Protein AF-Q649F3-F1 (afdb_monomer)

Nearest PDB structures (foldseek):
  6x68-assembly1_C  TM=5.050E-01  e=1.950E-05  Trichoplusia ni
  2nrw-assembly1_A  TM=4.257E-01  e=1.136E-03  Thermotoga maritima
  6mdz-assembly1_A  TM=4.516E-01  e=5.878E-02  Homo sapiens
  9cmp-assembly1_A  TM=4.460E-01  e=1.724E-01  Homo sapiens
  7y51-assembly1_A-2  TM=3.211E-01  e=1.168E+00  Caldanaerobacter subterraneus subsp. tengcongensis MB4

Sequence (244 aa):
MGTREPFRELFYDLSKTSRSLGLWKGRLTGLDGSLIKSNTSSHKNKETGEYTDKDAGLYVHGNYIKGVAHLSYKRDDLEYGLTILIQRYKGSSNENPLYRLAIDEFYEVYGFYPKTISVDRGMDSAANNEYSIRKGIYAYIQARDFGNCELVKTEKGKCFRPEYISVNEPSFLERIADRRRECERSFGRDKCGYRRDEMSNRGAVDLYFTSADINSHFLKQVIVLPLSLYLFNVHVHHPLLLTF

Mean predicted aligned error: 10.88 Å

Organism: Uncultured archaeon GZfos26G2 (NCBI:txid3386331)

Radius of gyration: 21.15 Å; Cα contacts (8 Å, |Δi|>4): 391; chains: 1; bounding box: 45×69×78 Å

Structure (mmCIF, N/CA/C/O backbone):
data_AF-Q649F3-F1
#
_entry.id   AF-Q649F3-F1
#
loop_
_atom_site.group_PDB
_atom_site.id
_atom_site.type_symbol
_atom_site.label_atom_id
_atom_site.label_alt_id
_atom_site.label_comp_id
_atom_site.label_asym_id
_atom_site.label_entity_id
_atom_site.label_seq_id
_atom_site.pdbx_PDB_ins_code
_atom_site.Cartn_x
_atom_site.Cartn_y
_atom_site.Cartn_z
_atom_site.occupancy
_atom_site.B_iso_or_equiv
_atom_site.auth_seq_id
_atom_site.auth_comp_id
_atom_site.auth_asym_id
_atom_site.auth_atom_id
_atom_site.pdbx_PDB_model_num
ATOM 1 N N . MET A 1 1 ? 1.709 -12.785 -22.919 1.00 26.97 1 MET A N 1
ATOM 2 C CA . MET A 1 1 ? 1.583 -13.429 -21.594 1.00 26.97 1 MET A CA 1
ATOM 3 C C . MET A 1 1 ? 2.990 -13.600 -21.047 1.00 26.97 1 MET A C 1
ATOM 5 O O . MET A 1 1 ? 3.722 -14.434 -21.557 1.00 26.97 1 MET A O 1
ATOM 9 N N . GLY A 1 2 ? 3.418 -12.700 -20.158 1.00 38.84 2 GLY A N 1
ATOM 10 C CA . GLY A 1 2 ? 4.800 -12.645 -19.670 1.00 38.84 2 GLY A CA 1
ATOM 11 C C . GLY A 1 2 ? 5.086 -13.761 -18.670 1.00 38.84 2 GLY A C 1
ATOM 12 O O . GLY A 1 2 ? 4.229 -14.088 -17.852 1.00 38.84 2 GLY A O 1
ATOM 13 N N . THR A 1 3 ? 6.276 -14.345 -18.770 1.00 39.41 3 THR A N 1
ATOM 14 C CA . THR A 1 3 ? 6.864 -15.305 -17.827 1.00 39.41 3 THR A CA 1
ATOM 15 C C . THR A 1 3 ? 6.569 -14.912 -16.381 1.00 39.41 3 THR A C 1
ATOM 17 O O . THR A 1 3 ? 6.962 -13.833 -15.938 1.00 39.41 3 THR A O 1
ATOM 20 N N . ARG A 1 4 ? 5.850 -15.775 -15.657 1.00 47.50 4 ARG A N 1
ATOM 21 C CA . ARG A 1 4 ? 5.603 -15.607 -14.224 1.00 47.50 4 ARG A CA 1
ATOM 22 C C . ARG A 1 4 ? 6.943 -15.646 -13.482 1.00 47.50 4 ARG A C 1
ATOM 24 O O . ARG A 1 4 ? 7.800 -16.463 -13.801 1.00 47.50 4 ARG A O 1
ATOM 31 N N . GLU A 1 5 ? 7.136 -14.716 -12.553 1.00 67.31 5 GLU A N 1
ATOM 32 C CA . GLU A 1 5 ? 8.376 -14.535 -11.790 1.00 67.31 5 GLU A CA 1
ATOM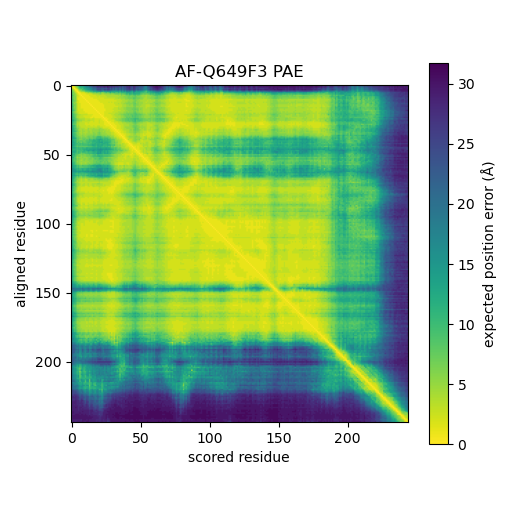 33 C C . GLU A 1 5 ? 8.442 -15.611 -10.679 1.00 67.31 5 GLU A C 1
ATOM 35 O O . GLU A 1 5 ? 7.720 -15.479 -9.689 1.00 67.31 5 GLU A O 1
ATOM 40 N N . PRO A 1 6 ? 9.273 -16.670 -10.788 1.00 65.56 6 PRO A N 1
ATOM 41 C CA . PRO A 1 6 ? 9.183 -17.858 -9.922 1.00 65.56 6 PRO A CA 1
ATOM 42 C C . PRO A 1 6 ? 9.379 -17.557 -8.427 1.00 65.56 6 PRO A C 1
ATOM 44 O O . PRO A 1 6 ? 8.779 -18.197 -7.568 1.00 65.56 6 PRO A O 1
ATOM 47 N N . PHE A 1 7 ? 10.163 -16.531 -8.091 1.00 68.44 7 PHE A N 1
ATOM 48 C CA . PHE A 1 7 ? 10.342 -16.091 -6.704 1.00 68.44 7 PHE A CA 1
ATOM 49 C C . PHE A 1 7 ? 9.097 -15.433 -6.108 1.00 68.44 7 PHE A C 1
ATOM 51 O O . PHE A 1 7 ? 8.858 -15.550 -4.906 1.00 68.44 7 PHE A O 1
ATOM 58 N N . ARG A 1 8 ? 8.293 -14.755 -6.934 1.00 73.81 8 ARG A N 1
ATOM 59 C CA . ARG A 1 8 ? 7.044 -14.130 -6.494 1.00 73.81 8 ARG A CA 1
ATOM 60 C C . ARG A 1 8 ? 5.994 -15.189 -6.177 1.00 73.81 8 ARG A C 1
ATOM 62 O O . ARG A 1 8 ? 5.301 -15.069 -5.173 1.00 73.81 8 ARG A O 1
ATOM 69 N N . GLU A 1 9 ? 5.921 -16.238 -6.996 1.00 79.06 9 GLU A N 1
ATOM 70 C CA . GLU A 1 9 ? 5.058 -17.394 -6.727 1.00 79.06 9 GLU A CA 1
ATOM 71 C C . GLU A 1 9 ? 5.472 -18.090 -5.427 1.00 79.06 9 GLU A C 1
ATOM 73 O O . GLU A 1 9 ? 4.645 -18.232 -4.529 1.00 79.06 9 GLU A O 1
ATOM 78 N N . LEU A 1 10 ? 6.768 -18.384 -5.264 1.00 80.19 10 LEU A N 1
ATOM 79 C CA . LEU A 1 10 ? 7.299 -18.964 -4.028 1.00 80.19 10 LEU A CA 1
ATOM 80 C C . LEU A 1 10 ? 6.983 -18.103 -2.793 1.00 80.19 10 LEU A C 1
ATOM 82 O O . LEU A 1 10 ? 6.586 -18.628 -1.754 1.00 80.19 10 LEU A O 1
ATOM 86 N N . PHE A 1 11 ? 7.147 -16.782 -2.895 1.00 83.25 11 PHE A N 1
ATOM 87 C CA . PHE A 1 11 ? 6.810 -15.855 -1.815 1.00 83.25 11 PHE A CA 1
ATOM 88 C C . PHE A 1 11 ? 5.318 -15.921 -1.453 1.00 83.25 11 PHE A C 1
ATOM 90 O O . PHE A 1 11 ? 4.973 -16.005 -0.272 1.00 83.25 11 PHE A O 1
ATOM 97 N N . TYR A 1 12 ? 4.416 -15.923 -2.440 1.00 85.56 12 TYR A N 1
ATOM 98 C CA . TYR A 1 12 ? 2.982 -16.029 -2.166 1.00 85.56 12 TYR A CA 1
ATOM 99 C C . TYR A 1 12 ? 2.596 -17.387 -1.582 1.00 85.56 12 TYR A C 1
ATOM 101 O O . TYR A 1 12 ? 1.759 -17.425 -0.679 1.00 85.56 12 TYR A O 1
ATOM 109 N N . ASP A 1 13 ? 3.223 -18.478 -2.014 1.00 86.94 13 ASP A N 1
ATOM 110 C CA . ASP A 1 13 ? 2.988 -19.807 -1.444 1.00 86.94 13 ASP A CA 1
ATOM 111 C C . ASP A 1 13 ? 3.444 -19.884 0.019 1.00 86.94 13 ASP A C 1
ATOM 113 O O . ASP A 1 13 ? 2.703 -20.373 0.881 1.00 86.94 13 ASP A O 1
ATOM 117 N N . LEU A 1 14 ? 4.607 -19.312 0.344 1.00 85.50 14 LEU A N 1
ATOM 118 C CA . LEU A 1 14 ? 5.083 -19.183 1.726 1.00 85.50 14 LEU A CA 1
ATOM 119 C C . LEU A 1 14 ? 4.152 -18.303 2.565 1.00 85.50 14 LEU A C 1
ATOM 121 O O . LEU A 1 14 ? 3.772 -18.676 3.679 1.00 85.50 14 LEU A O 1
ATOM 125 N N . SER A 1 15 ? 3.727 -17.161 2.030 1.00 87.81 15 SER A N 1
ATOM 126 C CA . SER A 1 15 ? 2.819 -16.241 2.715 1.00 87.81 15 SER A CA 1
ATOM 127 C C . SER A 1 15 ? 1.454 -16.889 2.996 1.00 87.81 15 SER A C 1
ATOM 129 O O . SER A 1 15 ? 0.942 -16.799 4.118 1.00 87.81 15 SER A O 1
ATOM 131 N N . LYS A 1 16 ? 0.891 -17.630 2.029 1.00 90.56 16 LYS A N 1
ATOM 132 C CA . LYS A 1 16 ? -0.343 -18.423 2.191 1.00 90.56 16 LYS A CA 1
ATOM 133 C C . LYS A 1 16 ? -0.186 -19.531 3.226 1.00 90.56 16 LYS A C 1
ATOM 135 O O . LYS A 1 16 ? -1.033 -19.657 4.111 1.00 90.56 16 LYS A O 1
ATOM 140 N N . THR A 1 17 ? 0.905 -20.292 3.158 1.00 89.44 17 THR A N 1
ATOM 141 C CA . THR A 1 17 ? 1.216 -21.342 4.143 1.00 89.44 17 THR A CA 1
ATOM 142 C C . THR A 1 17 ? 1.239 -20.749 5.547 1.00 89.44 17 THR A C 1
ATOM 144 O O . THR A 1 17 ? 0.591 -21.236 6.469 1.00 89.44 17 THR A O 1
ATOM 147 N N . SER A 1 18 ? 1.880 -19.603 5.697 1.00 87.38 18 SER A N 1
ATOM 148 C CA . SER A 1 18 ? 2.016 -18.932 6.984 1.00 87.38 18 SER A CA 1
ATOM 149 C C . SER A 1 18 ? 0.718 -18.376 7.531 1.00 87.38 18 SER A C 1
ATOM 151 O O . SER A 1 18 ? 0.487 -18.400 8.741 1.00 87.38 18 SER A O 1
ATOM 153 N N . ARG A 1 19 ? -0.168 -17.929 6.640 1.00 89.69 19 ARG A N 1
ATOM 154 C CA . ARG A 1 19 ? -1.536 -17.578 7.005 1.00 89.69 19 ARG A CA 1
ATOM 155 C C . ARG A 1 19 ? -2.278 -18.785 7.567 1.00 89.69 19 ARG A C 1
ATOM 157 O O . ARG A 1 19 ? -2.944 -18.652 8.591 1.00 89.69 19 ARG A O 1
ATOM 164 N N . SER A 1 20 ? -2.158 -19.946 6.917 1.00 91.31 20 SER A N 1
ATOM 165 C CA . SER A 1 20 ? -2.813 -21.184 7.367 1.00 91.31 20 SER A CA 1
ATOM 166 C C . SER A 1 20 ? -2.310 -21.642 8.740 1.00 91.31 20 SER A C 1
ATOM 168 O O . SER A 1 20 ? -3.095 -22.117 9.552 1.00 91.31 20 SER A O 1
ATOM 170 N N . LEU A 1 21 ? -1.035 -21.376 9.041 1.00 89.38 21 LEU A N 1
ATOM 171 C CA . LEU A 1 21 ? -0.421 -21.589 10.354 1.00 89.38 21 LEU A CA 1
ATOM 172 C C . LEU A 1 21 ? -0.767 -20.495 11.383 1.00 89.38 21 LEU A C 1
ATOM 174 O O . LEU A 1 21 ? -0.367 -20.580 12.539 1.00 89.38 21 LEU A O 1
ATOM 178 N N . GLY A 1 22 ? -1.509 -19.457 10.987 1.00 87.06 22 GLY A N 1
ATOM 179 C CA . GLY A 1 22 ? -1.951 -18.385 11.876 1.00 87.06 22 GLY A CA 1
ATOM 180 C C . GLY A 1 22 ? -0.890 -17.337 12.216 1.00 87.06 22 GLY A C 1
ATOM 181 O O . GLY A 1 22 ? -1.118 -16.559 13.140 1.00 87.06 22 GLY A O 1
ATOM 182 N N . LEU A 1 23 ? 0.217 -17.288 11.470 1.00 84.69 23 LEU A N 1
ATOM 183 C CA . LEU A 1 23 ? 1.361 -16.396 11.715 1.00 84.69 23 LEU A CA 1
ATOM 184 C C . LEU A 1 23 ? 1.097 -14.939 11.313 1.00 84.69 23 LEU A C 1
ATOM 186 O O . LEU A 1 23 ? 1.822 -14.043 11.725 1.00 84.69 23 LEU A O 1
ATOM 190 N N . TRP A 1 24 ? 0.047 -14.702 10.528 1.00 90.56 24 TRP A N 1
ATOM 191 C CA . TRP A 1 24 ? -0.518 -13.380 10.276 1.00 90.56 24 TRP A CA 1
ATOM 192 C C . TRP A 1 24 ? -2.017 -13.495 9.981 1.00 90.56 24 TRP A C 1
ATOM 194 O O . TRP A 1 24 ? -2.522 -14.576 9.652 1.00 90.56 24 TRP A O 1
ATOM 204 N N . LYS A 1 25 ? -2.758 -12.389 10.124 1.00 88.69 25 LYS A N 1
ATOM 205 C CA . LYS A 1 25 ? -4.230 -12.379 9.991 1.00 88.69 25 LYS A CA 1
ATOM 206 C C . LYS A 1 25 ? -4.729 -11.459 8.885 1.00 88.69 25 LYS A C 1
ATOM 208 O O . LYS A 1 25 ? -5.819 -11.696 8.361 1.00 88.69 25 LYS A O 1
ATOM 213 N N . GLY A 1 26 ? -3.949 -10.465 8.477 1.00 88.88 26 GLY A N 1
ATOM 214 C CA . GLY A 1 26 ? -4.258 -9.569 7.366 1.00 88.88 26 GLY A CA 1
ATOM 215 C C . GLY A 1 26 ? -5.397 -8.618 7.684 1.00 88.88 26 GLY A C 1
ATOM 216 O O . GLY A 1 26 ? -6.075 -8.161 6.769 1.00 88.88 26 GLY A O 1
ATOM 217 N N . ARG A 1 27 ? -5.677 -8.377 8.972 1.00 92.94 27 ARG A N 1
ATOM 218 C CA . ARG A 1 27 ? -6.799 -7.527 9.383 1.00 92.94 27 ARG A CA 1
ATOM 219 C C . ARG A 1 27 ? -6.409 -6.065 9.332 1.00 92.94 27 ARG A C 1
ATOM 221 O O . ARG A 1 27 ? -7.183 -5.281 8.803 1.00 92.94 27 ARG A O 1
ATOM 228 N N . LEU A 1 28 ? -5.233 -5.723 9.855 1.00 94.44 28 LEU A N 1
ATOM 229 C CA . LEU A 1 28 ? -4.643 -4.395 9.750 1.00 94.44 28 LEU A CA 1
ATOM 230 C C . LEU A 1 28 ? -3.425 -4.477 8.837 1.00 94.44 28 LEU A C 1
ATOM 232 O O . LEU A 1 28 ? -2.438 -5.133 9.166 1.00 94.44 28 LEU A O 1
ATOM 236 N N . THR A 1 29 ? -3.502 -3.804 7.696 1.00 95.19 29 THR A N 1
ATOM 237 C CA . THR A 1 29 ? -2.424 -3.808 6.703 1.00 95.19 29 THR A CA 1
ATOM 238 C C . THR A 1 29 ? -1.895 -2.407 6.441 1.00 95.19 29 THR A C 1
ATOM 240 O O . THR A 1 29 ? -2.590 -1.411 6.651 1.00 95.19 29 THR A O 1
ATOM 243 N N . GLY A 1 30 ? -0.647 -2.332 6.002 1.00 93.50 30 GLY A N 1
ATOM 244 C CA . GLY A 1 30 ? -0.006 -1.111 5.539 1.00 93.50 30 GLY A CA 1
ATOM 245 C C . GLY A 1 30 ? 0.518 -1.309 4.132 1.00 93.50 30 GLY A C 1
ATOM 246 O O . GLY A 1 30 ? 0.767 -2.438 3.717 1.00 93.50 30 GLY A O 1
ATOM 247 N N . LEU A 1 31 ? 0.637 -0.221 3.388 1.00 91.44 31 LEU A N 1
ATOM 248 C CA . LEU A 1 31 ? 1.096 -0.229 2.006 1.00 91.44 31 LEU A CA 1
ATOM 249 C C . LEU A 1 31 ? 2.112 0.887 1.842 1.00 91.44 31 LEU A C 1
ATOM 251 O O . LEU A 1 31 ? 1.847 2.022 2.243 1.00 91.44 31 LEU A O 1
ATOM 255 N N . ASP A 1 32 ? 3.261 0.551 1.275 1.00 87.44 32 ASP A N 1
ATOM 256 C CA . ASP A 1 32 ? 4.335 1.510 1.067 1.00 87.44 32 ASP A CA 1
ATOM 257 C C . ASP A 1 32 ? 5.169 1.138 -0.168 1.00 87.44 32 ASP A C 1
ATOM 259 O O . ASP A 1 32 ? 5.184 -0.014 -0.626 1.00 87.44 32 ASP A O 1
ATOM 263 N N . GLY A 1 33 ? 5.805 2.147 -0.750 1.00 83.06 33 GLY A N 1
ATOM 264 C CA . GLY A 1 33 ? 6.544 2.070 -1.998 1.00 83.06 33 GLY A CA 1
ATOM 265 C C . GLY A 1 33 ? 7.978 2.548 -1.828 1.00 83.06 33 GLY A C 1
ATOM 266 O O . GLY A 1 33 ? 8.251 3.570 -1.208 1.00 83.06 33 GLY A O 1
ATOM 267 N N . SER A 1 34 ? 8.923 1.836 -2.432 1.00 81.50 34 SER A N 1
ATOM 268 C CA . SER A 1 34 ? 10.318 2.259 -2.484 1.00 81.50 34 SER A CA 1
ATOM 269 C C . SER A 1 34 ? 10.879 2.111 -3.885 1.00 81.50 34 SER A C 1
ATOM 271 O O . SER A 1 34 ? 10.654 1.116 -4.577 1.00 81.50 34 SER A O 1
ATOM 273 N N . LEU A 1 35 ? 11.634 3.117 -4.308 1.00 81.94 35 LEU A N 1
ATOM 274 C CA . LEU A 1 35 ? 12.248 3.138 -5.623 1.00 81.94 35 LEU A CA 1
ATOM 275 C C . LEU A 1 35 ? 13.582 2.401 -5.609 1.00 81.94 35 LEU A C 1
ATOM 277 O O . LEU A 1 35 ? 14.464 2.670 -4.793 1.00 81.94 35 LEU A O 1
ATOM 281 N N . ILE A 1 36 ? 13.741 1.506 -6.574 1.00 78.88 36 ILE A N 1
ATOM 282 C CA . ILE A 1 36 ? 14.968 0.765 -6.839 1.00 78.88 36 ILE A CA 1
ATOM 283 C C . ILE A 1 36 ? 15.511 1.255 -8.175 1.00 78.88 36 ILE A C 1
ATOM 285 O O . ILE A 1 36 ? 14.911 1.029 -9.227 1.00 78.88 36 ILE A O 1
ATOM 289 N N . LYS A 1 37 ? 16.630 1.982 -8.136 1.00 79.75 37 LYS A N 1
ATOM 290 C CA . LYS A 1 37 ? 17.230 2.568 -9.335 1.00 79.75 37 LYS A CA 1
ATOM 291 C C . LYS A 1 37 ? 17.677 1.458 -10.289 1.00 79.75 37 LYS A C 1
ATOM 293 O O . LYS A 1 37 ? 18.355 0.520 -9.889 1.00 79.75 37 LYS A O 1
ATOM 298 N N . SER A 1 38 ? 17.308 1.591 -11.554 1.00 77.12 38 SER A N 1
ATOM 299 C CA . SER A 1 38 ? 17.824 0.760 -12.633 1.00 77.12 38 SER A CA 1
ATOM 300 C C . SER A 1 38 ? 19.139 1.355 -13.137 1.00 77.12 38 SER A C 1
ATOM 302 O O . SER A 1 38 ? 19.273 2.577 -13.252 1.00 77.12 38 SER A O 1
ATOM 304 N N . ASN A 1 39 ? 20.116 0.506 -13.458 1.00 78.06 39 ASN A N 1
ATOM 305 C CA . ASN A 1 39 ? 21.393 0.919 -14.046 1.00 78.06 39 ASN A CA 1
ATOM 306 C C . ASN A 1 39 ? 21.268 1.194 -15.557 1.00 78.06 39 ASN A C 1
ATOM 308 O O . ASN A 1 39 ? 22.064 0.720 -16.364 1.00 78.06 39 ASN A O 1
ATOM 312 N N . THR A 1 40 ? 20.225 1.924 -15.948 1.00 78.56 40 THR A N 1
ATOM 313 C CA . THR A 1 40 ? 19.991 2.360 -17.326 1.00 78.56 40 THR A CA 1
ATOM 314 C C . THR A 1 40 ? 20.125 3.873 -17.427 1.00 78.56 40 THR A C 1
ATOM 316 O O . THR A 1 40 ? 19.899 4.609 -16.463 1.00 78.56 40 THR A O 1
ATOM 319 N N . SER A 1 41 ? 20.472 4.345 -18.624 1.00 81.50 41 SER A N 1
ATOM 320 C CA . SER A 1 41 ? 20.455 5.769 -18.944 1.00 81.50 41 SER A CA 1
ATOM 321 C C . SER A 1 41 ? 19.068 6.366 -18.696 1.00 81.50 41 SER A C 1
ATOM 323 O O . SER A 1 41 ? 18.048 5.750 -19.014 1.00 81.50 41 SER A O 1
ATOM 325 N N . SER A 1 42 ? 19.041 7.600 -18.185 1.00 82.81 42 SER A N 1
ATOM 326 C CA . SER A 1 42 ? 17.822 8.413 -18.085 1.00 82.81 42 SER A CA 1
ATOM 327 C C . SER A 1 42 ? 17.274 8.833 -19.450 1.00 82.81 42 SER A C 1
ATOM 329 O O . SER A 1 42 ? 16.131 9.283 -19.546 1.00 82.81 42 SER A O 1
ATOM 331 N N . HIS A 1 43 ? 18.074 8.681 -20.507 1.00 83.88 43 HIS A N 1
ATOM 332 C CA . HIS A 1 43 ? 17.668 8.914 -21.882 1.00 83.88 43 HIS A CA 1
ATOM 333 C C . HIS A 1 43 ? 17.240 7.601 -22.523 1.00 83.88 43 HIS A C 1
ATOM 335 O O . HIS A 1 43 ? 17.953 6.598 -22.471 1.00 83.88 43 HIS A O 1
ATOM 341 N N . LYS A 1 44 ? 16.067 7.632 -23.150 1.0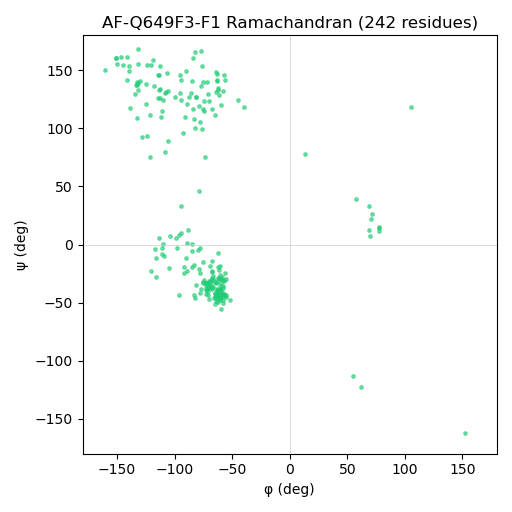0 8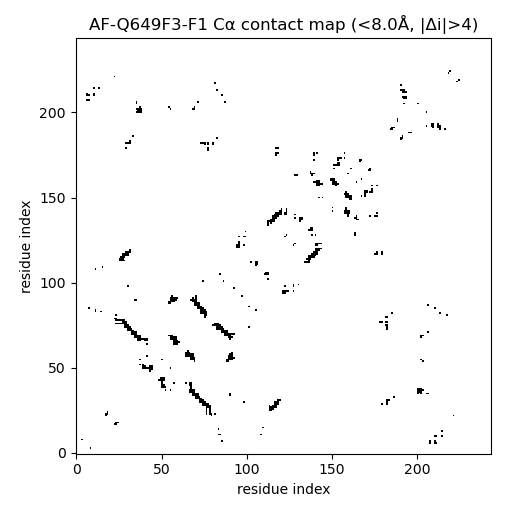4.44 44 LYS A N 1
ATOM 342 C CA . LYS A 1 44 ? 15.587 6.534 -23.982 1.00 84.44 44 LYS A CA 1
ATOM 343 C C . LYS A 1 44 ? 16.508 6.365 -25.187 1.00 84.44 44 LYS A C 1
ATOM 345 O O . LYS A 1 44 ? 17.071 7.343 -25.686 1.00 84.44 44 LYS A O 1
ATOM 350 N N . ASN A 1 45 ? 16.637 5.133 -25.662 1.00 85.25 45 ASN A N 1
ATOM 351 C CA . ASN A 1 45 ? 17.262 4.870 -26.948 1.00 85.25 45 ASN A CA 1
ATOM 352 C C . ASN A 1 45 ? 16.484 5.637 -28.038 1.00 85.25 45 ASN A C 1
ATOM 354 O O . ASN A 1 45 ? 15.252 5.616 -28.058 1.00 85.25 45 ASN A O 1
ATOM 358 N N . LYS A 1 46 ? 17.206 6.359 -28.906 1.00 85.50 46 LYS A N 1
ATOM 359 C CA . LYS A 1 46 ? 16.608 7.241 -29.921 1.00 85.50 46 LYS A CA 1
ATOM 360 C C . LYS A 1 46 ? 15.854 6.477 -31.012 1.00 85.50 46 LYS A C 1
ATOM 362 O O . LYS A 1 46 ? 14.909 7.023 -31.564 1.00 85.50 46 LYS A O 1
ATOM 367 N N . GLU A 1 47 ? 16.267 5.249 -31.309 1.00 85.25 47 GLU A N 1
ATOM 368 C CA . GLU A 1 47 ? 15.679 4.405 -32.351 1.00 85.25 47 GLU A CA 1
ATOM 369 C C . GLU A 1 47 ? 14.441 3.668 -31.838 1.00 85.25 47 GLU A C 1
ATOM 371 O O . GLU A 1 47 ? 13.421 3.624 -32.517 1.00 85.25 47 GLU A O 1
ATOM 376 N N . THR A 1 48 ? 14.505 3.118 -30.621 1.00 84.25 48 THR A N 1
ATOM 377 C CA . THR A 1 48 ? 13.399 2.317 -30.067 1.00 84.25 48 THR A CA 1
ATOM 378 C C . THR A 1 48 ? 12.404 3.130 -29.242 1.00 84.25 48 THR A C 1
ATOM 380 O O . THR A 1 48 ? 11.293 2.670 -29.001 1.00 84.25 48 THR A O 1
ATOM 383 N N . GLY A 1 49 ? 12.778 4.321 -28.762 1.00 83.88 49 GLY A N 1
ATOM 384 C CA . GLY A 1 49 ? 11.945 5.124 -27.857 1.00 83.88 49 GLY A CA 1
ATOM 385 C C . GLY A 1 49 ? 11.774 4.518 -26.453 1.00 83.88 49 GLY A C 1
ATOM 386 O O . GLY A 1 49 ? 10.937 4.984 -25.665 1.00 83.88 49 GLY A O 1
ATOM 387 N N . GLU A 1 50 ? 12.572 3.503 -26.115 1.00 83.25 50 GLU A N 1
ATOM 388 C CA . GLU A 1 50 ? 12.494 2.731 -24.872 1.00 83.25 50 GLU A CA 1
ATOM 389 C C . GLU A 1 50 ? 13.779 2.851 -24.037 1.00 83.25 50 GLU A C 1
ATOM 391 O O . GLU A 1 50 ? 14.851 3.194 -24.539 1.00 83.25 50 GLU A O 1
ATOM 396 N N . TYR A 1 51 ? 13.672 2.573 -22.736 1.00 83.25 51 TYR A N 1
ATOM 397 C CA . TYR A 1 51 ? 14.844 2.337 -21.893 1.00 83.25 51 TYR A CA 1
ATOM 398 C C . TYR A 1 51 ? 15.402 0.938 -22.157 1.00 83.25 51 TYR A C 1
ATOM 400 O O . TYR A 1 51 ? 14.653 0.031 -22.517 1.00 83.25 51 TYR A O 1
ATOM 408 N N . THR A 1 52 ? 16.703 0.747 -21.921 1.00 81.75 52 THR A N 1
ATOM 409 C CA . THR A 1 52 ? 17.326 -0.585 -21.977 1.00 81.75 52 THR A CA 1
ATOM 410 C C . THR A 1 52 ? 16.642 -1.548 -21.002 1.00 81.75 52 THR A C 1
ATOM 412 O O . THR A 1 52 ? 16.407 -2.706 -21.331 1.00 81.75 52 THR A O 1
ATOM 415 N N . ASP A 1 53 ? 16.250 -1.044 -19.830 1.00 80.19 53 ASP A N 1
ATOM 416 C CA . ASP A 1 53 ? 15.349 -1.726 -18.903 1.00 80.19 53 ASP A CA 1
ATOM 417 C C . ASP A 1 53 ? 13.894 -1.303 -19.173 1.00 80.19 53 ASP A C 1
ATOM 419 O O . ASP A 1 53 ? 13.438 -0.254 -18.710 1.00 80.19 53 ASP A O 1
ATOM 423 N N . LYS A 1 54 ? 13.169 -2.107 -19.958 1.00 80.75 54 LYS A N 1
ATOM 424 C CA . LYS A 1 54 ? 11.813 -1.787 -20.453 1.00 80.75 54 LYS A CA 1
ATOM 425 C C . LYS A 1 54 ? 10.736 -1.744 -19.364 1.00 80.75 54 LYS A C 1
ATOM 427 O O . LYS A 1 54 ? 9.689 -1.105 -19.539 1.00 80.75 54 LYS A O 1
ATOM 432 N N . ASP A 1 55 ? 10.996 -2.422 -18.253 1.00 79.81 55 ASP A N 1
ATOM 433 C CA . ASP A 1 55 ? 10.086 -2.519 -17.115 1.00 79.81 55 ASP A CA 1
ATOM 434 C C . ASP A 1 55 ? 10.320 -1.403 -16.090 1.00 79.81 55 ASP A C 1
ATOM 436 O O . ASP A 1 55 ? 9.498 -1.206 -15.196 1.00 79.81 55 ASP A O 1
ATOM 440 N N . ALA A 1 56 ? 11.417 -0.654 -16.219 1.00 82.94 56 ALA A N 1
ATOM 441 C CA . ALA A 1 56 ? 11.680 0.517 -15.404 1.00 82.94 56 ALA A CA 1
ATOM 442 C C . ALA A 1 56 ? 10.984 1.768 -15.972 1.00 82.94 56 ALA A C 1
ATOM 444 O O . ALA A 1 56 ? 10.592 1.847 -17.140 1.00 82.94 56 ALA A O 1
ATOM 445 N N . GLY A 1 57 ? 10.810 2.775 -15.122 1.00 86.56 57 GLY A N 1
ATOM 446 C CA . GLY A 1 57 ? 10.195 4.051 -15.479 1.00 86.56 57 GLY A CA 1
ATOM 447 C C . GLY A 1 57 ? 11.017 5.231 -14.993 1.00 86.56 57 GLY A C 1
ATOM 448 O O . GLY A 1 57 ? 11.771 5.118 -14.028 1.00 86.56 57 GLY A O 1
ATOM 449 N N . LEU A 1 58 ? 10.861 6.371 -15.663 1.00 89.06 58 LEU A N 1
ATOM 450 C CA . LEU A 1 58 ? 11.495 7.618 -15.254 1.00 89.06 58 LEU A CA 1
ATOM 451 C C . LEU A 1 58 ? 11.008 8.015 -13.857 1.00 89.06 58 LEU A C 1
ATOM 453 O O . LEU A 1 58 ? 9.806 8.110 -13.626 1.00 89.06 58 LEU A O 1
ATOM 457 N N . TYR A 1 59 ? 11.936 8.291 -12.951 1.00 84.94 59 TYR A N 1
ATOM 458 C CA . TYR A 1 59 ? 11.630 8.852 -11.646 1.00 84.94 59 TYR A CA 1
ATOM 459 C C . TYR A 1 59 ? 12.127 10.295 -11.561 1.00 84.94 59 TYR A C 1
ATOM 461 O O . TYR A 1 59 ? 13.309 10.600 -11.776 1.00 84.94 59 TYR A O 1
ATOM 469 N N . VAL A 1 60 ? 11.191 11.182 -11.236 1.00 81.56 60 VAL A N 1
ATOM 470 C CA . VAL A 1 60 ? 11.382 12.626 -11.134 1.00 81.56 60 VAL A CA 1
ATOM 471 C C . VAL A 1 60 ? 11.097 13.047 -9.696 1.00 81.56 60 VAL A C 1
ATOM 473 O O . VAL A 1 60 ? 10.119 12.606 -9.098 1.00 81.56 60 VAL A O 1
ATOM 476 N N . HIS A 1 61 ? 11.947 13.910 -9.143 1.00 76.00 61 HIS A N 1
ATOM 477 C CA . HIS A 1 61 ? 11.734 14.522 -7.835 1.00 76.00 61 HIS A CA 1
ATOM 478 C C . HIS A 1 61 ? 11.706 16.044 -7.989 1.00 76.00 61 HIS A C 1
ATOM 480 O O . HIS A 1 61 ? 12.725 16.660 -8.318 1.00 76.00 61 HIS A O 1
ATOM 486 N N . GLY A 1 62 ? 10.531 16.646 -7.788 1.00 76.94 62 GLY A N 1
ATOM 487 C CA . GLY A 1 62 ? 10.292 18.046 -8.141 1.00 76.94 62 GLY A CA 1
ATOM 488 C C . GLY A 1 62 ? 10.467 18.255 -9.646 1.00 76.94 62 GLY A C 1
ATOM 489 O O . GLY A 1 62 ? 9.838 17.565 -10.440 1.00 76.94 62 GLY A O 1
ATOM 490 N N . ASN A 1 63 ? 11.374 19.154 -10.031 1.00 79.06 63 ASN A N 1
ATOM 491 C CA . ASN A 1 63 ? 11.687 19.445 -11.435 1.00 79.06 63 ASN A CA 1
ATOM 492 C C . ASN A 1 63 ? 12.913 18.673 -11.963 1.00 79.06 63 ASN A C 1
ATOM 494 O O . ASN A 1 63 ? 13.383 18.943 -13.066 1.00 79.06 63 ASN A O 1
ATOM 498 N N . TYR A 1 64 ? 13.459 17.728 -11.188 1.00 79.50 64 TYR A N 1
ATOM 499 C CA . TYR A 1 64 ? 14.718 17.056 -11.513 1.00 79.50 64 TYR A CA 1
ATOM 500 C C . TYR A 1 64 ? 14.517 15.578 -11.833 1.00 79.50 64 TYR A C 1
ATOM 502 O O . TYR A 1 64 ? 14.006 14.810 -11.013 1.00 79.50 64 TYR A O 1
ATOM 510 N N . ILE A 1 65 ? 15.011 15.157 -12.997 1.00 83.00 65 ILE A N 1
ATOM 511 C CA . ILE A 1 65 ? 15.140 13.740 -13.342 1.00 83.00 65 ILE A CA 1
ATOM 512 C C . ILE A 1 65 ? 16.203 13.117 -12.432 1.00 83.00 65 ILE A C 1
ATOM 514 O O . ILE A 1 65 ? 17.377 13.483 -12.492 1.00 83.00 65 ILE A O 1
ATOM 518 N N . LYS A 1 66 ? 15.802 12.162 -11.588 1.00 80.94 66 LYS A N 1
ATOM 519 C CA . LYS A 1 66 ? 16.715 11.443 -10.682 1.00 80.94 66 LYS A CA 1
ATOM 520 C C . LYS A 1 66 ? 17.267 10.161 -11.304 1.00 80.94 66 LYS A C 1
ATOM 522 O O . LYS A 1 66 ? 18.340 9.696 -10.911 1.00 80.94 66 LYS A O 1
ATOM 527 N N . GLY A 1 67 ? 16.552 9.596 -12.272 1.00 85.69 67 GLY A N 1
ATOM 528 C CA . GLY A 1 67 ? 16.979 8.413 -13.006 1.00 85.69 67 GLY A CA 1
ATOM 529 C C . GLY A 1 67 ? 15.807 7.598 -13.520 1.00 85.69 67 GLY A C 1
ATOM 530 O O . GLY A 1 67 ? 14.676 8.072 -13.572 1.00 85.69 67 GLY A O 1
ATOM 531 N N . VAL A 1 68 ? 16.090 6.349 -13.861 1.00 86.69 68 VAL A N 1
ATOM 532 C CA . VAL A 1 68 ? 15.097 5.343 -14.235 1.00 86.69 68 VAL A CA 1
ATOM 533 C C . VAL A 1 68 ? 15.099 4.275 -13.150 1.00 86.69 68 VAL A C 1
ATOM 535 O O . VAL A 1 68 ? 16.161 3.885 -12.668 1.00 86.69 68 VAL A O 1
ATOM 538 N N . ALA A 1 69 ? 13.924 3.861 -12.695 1.00 85.19 69 ALA A N 1
ATOM 539 C CA . ALA A 1 69 ? 13.766 3.015 -11.521 1.00 85.19 69 ALA A CA 1
ATOM 540 C C . ALA A 1 69 ? 12.575 2.063 -11.654 1.00 85.19 69 ALA A C 1
ATOM 542 O O . ALA A 1 69 ? 11.654 2.288 -12.443 1.00 85.19 69 ALA A O 1
ATOM 543 N N . HIS A 1 70 ? 12.588 1.022 -10.832 1.00 84.25 70 HIS A N 1
ATOM 544 C CA . HIS A 1 70 ? 11.424 0.211 -10.495 1.00 84.25 70 HIS A CA 1
ATOM 545 C C . HIS A 1 70 ? 10.820 0.744 -9.202 1.00 84.25 70 HIS A C 1
ATOM 547 O O . HIS A 1 70 ? 11.548 1.111 -8.282 1.00 84.25 70 HIS A O 1
ATOM 553 N N . LEU A 1 71 ? 9.498 0.767 -9.113 1.00 83.88 71 LEU A N 1
ATOM 554 C CA . LEU A 1 71 ? 8.789 0.963 -7.858 1.00 83.88 71 LEU A CA 1
ATOM 555 C C . LEU A 1 71 ? 8.520 -0.417 -7.254 1.00 83.88 71 LEU A C 1
ATOM 557 O O . LEU A 1 71 ? 7.731 -1.194 -7.795 1.00 83.88 71 LEU A O 1
ATOM 561 N N . SER A 1 72 ? 9.205 -0.729 -6.155 1.00 83.00 72 SER A N 1
ATOM 562 C CA . SER A 1 72 ? 8.902 -1.884 -5.314 1.00 83.00 72 SER A CA 1
ATOM 563 C C . SER A 1 72 ? 7.793 -1.489 -4.356 1.00 83.00 72 SER A C 1
ATOM 565 O O . SER A 1 72 ? 7.970 -0.594 -3.534 1.00 83.00 72 SER A O 1
ATOM 567 N N . TYR A 1 73 ? 6.651 -2.141 -4.483 1.00 84.44 73 TYR A N 1
ATOM 568 C CA . TYR A 1 73 ? 5.451 -1.838 -3.726 1.00 84.44 73 TYR A CA 1
ATOM 569 C C . TYR A 1 73 ? 5.139 -3.020 -2.823 1.00 84.44 73 TYR A C 1
ATOM 571 O O . TYR A 1 73 ? 5.098 -4.161 -3.289 1.00 84.44 73 TYR A O 1
ATOM 579 N N . LYS A 1 74 ? 4.984 -2.775 -1.524 1.00 86.88 74 LYS A N 1
ATOM 580 C CA . LYS A 1 74 ? 4.814 -3.842 -0.537 1.00 86.88 74 LYS A CA 1
ATOM 581 C C . LYS A 1 74 ? 3.626 -3.579 0.352 1.00 86.88 74 LYS A C 1
ATOM 583 O O . LYS A 1 74 ? 3.414 -2.452 0.798 1.00 86.88 74 LYS A O 1
ATOM 588 N N . ARG A 1 75 ? 2.902 -4.654 0.651 1.00 89.81 75 ARG A N 1
ATOM 589 C CA . ARG A 1 75 ? 1.908 -4.686 1.714 1.00 89.81 75 ARG A CA 1
ATOM 590 C C . ARG A 1 75 ? 2.429 -5.512 2.868 1.00 89.81 75 ARG A C 1
ATOM 592 O O . ARG A 1 75 ? 2.807 -6.670 2.673 1.00 89.81 75 ARG A O 1
ATOM 599 N N . ASP A 1 76 ? 2.311 -4.946 4.055 1.00 90.00 76 ASP A N 1
ATOM 600 C CA . ASP A 1 76 ? 2.642 -5.623 5.297 1.00 90.00 76 ASP A CA 1
ATOM 601 C C . ASP A 1 76 ? 1.389 -5.841 6.146 1.00 90.00 76 ASP A C 1
ATOM 603 O O . ASP A 1 76 ? 0.472 -5.015 6.167 1.00 90.00 76 ASP A O 1
ATOM 607 N N . ASP A 1 77 ? 1.360 -6.953 6.869 1.00 90.62 77 ASP A N 1
ATOM 608 C CA . ASP A 1 77 ? 0.519 -7.129 8.043 1.00 90.62 77 ASP A CA 1
ATOM 609 C C . ASP A 1 77 ? 1.132 -6.314 9.191 1.00 90.62 77 ASP A C 1
ATOM 611 O O . ASP A 1 77 ? 2.239 -6.601 9.645 1.00 90.62 77 ASP A O 1
ATOM 615 N N . LEU A 1 78 ? 0.428 -5.282 9.657 1.00 89.62 78 LEU A N 1
ATOM 616 C CA . LEU A 1 78 ? 0.926 -4.379 10.705 1.00 89.62 78 LEU A CA 1
ATOM 617 C C . LEU A 1 78 ? 0.680 -4.907 12.125 1.00 89.62 78 LEU A C 1
ATOM 619 O O . LEU A 1 78 ? 1.085 -4.269 13.104 1.00 89.62 78 LEU A O 1
ATOM 623 N N . GLU A 1 79 ? -0.035 -6.024 12.265 1.00 86.94 79 GLU A N 1
ATOM 624 C CA . GLU A 1 79 ? -0.208 -6.682 13.559 1.00 86.94 79 GLU A CA 1
ATOM 625 C C . GLU A 1 79 ? 1.059 -7.464 13.916 1.00 86.94 79 GLU A C 1
ATOM 627 O O . GLU A 1 79 ? 1.515 -7.392 15.057 1.00 86.94 79 GLU A O 1
ATOM 632 N N . TYR A 1 80 ? 1.644 -8.142 12.925 1.00 82.94 80 TYR A N 1
ATOM 633 C CA . TYR A 1 80 ? 2.801 -9.026 13.077 1.00 82.94 80 TYR A CA 1
ATOM 634 C C . TYR A 1 80 ? 4.085 -8.489 12.423 1.00 82.94 80 TYR A C 1
ATOM 636 O O . TYR A 1 80 ? 5.153 -9.056 12.636 1.00 82.94 80 TYR A O 1
ATOM 644 N N . GLY A 1 81 ? 4.011 -7.396 11.656 1.00 80.31 81 GLY A N 1
ATOM 645 C CA . GLY A 1 81 ? 5.169 -6.789 10.987 1.00 80.31 81 GLY A CA 1
ATOM 646 C C . GLY A 1 81 ? 5.727 -7.647 9.848 1.00 80.31 81 GLY A C 1
ATOM 647 O O . GLY A 1 81 ? 6.940 -7.681 9.636 1.00 80.31 81 GLY A O 1
ATOM 648 N N . LEU A 1 82 ? 4.850 -8.375 9.151 1.00 82.75 82 LEU A N 1
ATOM 649 C CA . LEU A 1 82 ? 5.217 -9.328 8.105 1.00 82.75 82 LEU A CA 1
ATOM 650 C C . LEU A 1 82 ? 4.842 -8.799 6.728 1.00 82.75 82 LEU A C 1
ATOM 652 O O . LEU A 1 82 ? 3.688 -8.442 6.500 1.00 82.75 82 LEU A O 1
ATOM 656 N N . THR A 1 83 ? 5.780 -8.832 5.784 1.00 85.12 83 THR A N 1
ATOM 657 C CA . THR A 1 83 ? 5.456 -8.582 4.378 1.00 85.12 83 THR A CA 1
ATOM 658 C C . THR A 1 83 ? 4.653 -9.739 3.822 1.00 85.12 83 THR A C 1
ATOM 660 O O . THR A 1 83 ? 5.085 -10.889 3.851 1.00 85.12 83 THR A O 1
ATOM 663 N N . ILE A 1 84 ? 3.472 -9.413 3.305 1.00 87.88 84 ILE A N 1
ATOM 664 C CA . ILE A 1 84 ? 2.505 -10.387 2.803 1.00 87.88 84 ILE A CA 1
ATOM 665 C C . ILE A 1 84 ? 2.278 -10.228 1.305 1.00 87.88 84 ILE A C 1
ATOM 667 O O . ILE A 1 84 ? 2.045 -11.224 0.643 1.00 87.88 84 ILE A O 1
ATOM 671 N N . LEU A 1 85 ? 2.435 -9.033 0.733 1.00 87.44 85 LEU A N 1
ATOM 672 C CA . LEU A 1 85 ? 2.363 -8.834 -0.717 1.00 87.44 85 LEU A CA 1
ATOM 673 C C . LEU A 1 85 ? 3.551 -8.007 -1.194 1.00 87.44 85 LEU A C 1
ATOM 675 O O . LEU A 1 85 ? 3.923 -7.023 -0.558 1.00 87.44 85 LEU A O 1
ATOM 679 N N . ILE A 1 86 ? 4.124 -8.396 -2.329 1.00 84.38 86 ILE A N 1
ATOM 680 C CA . ILE A 1 86 ? 5.182 -7.655 -3.016 1.00 84.38 86 ILE A CA 1
ATOM 681 C C . ILE A 1 86 ? 4.792 -7.562 -4.481 1.00 84.38 86 ILE A C 1
ATOM 683 O O . ILE A 1 86 ? 4.434 -8.577 -5.081 1.00 84.38 86 ILE A O 1
ATOM 687 N N . GLN A 1 87 ? 4.902 -6.366 -5.045 1.00 81.94 87 GLN A N 1
ATOM 688 C CA . GLN A 1 87 ? 4.670 -6.114 -6.455 1.00 81.94 87 GLN A CA 1
ATOM 689 C C . GLN A 1 87 ? 5.696 -5.124 -7.011 1.00 81.94 87 GLN A C 1
ATOM 691 O O . GLN A 1 87 ? 6.277 -4.300 -6.297 1.00 81.94 87 GLN A O 1
ATOM 696 N N . ARG A 1 88 ? 5.942 -5.233 -8.316 1.00 83.44 88 ARG A N 1
ATOM 697 C CA . ARG A 1 88 ? 6.830 -4.358 -9.079 1.00 83.44 88 ARG A CA 1
ATOM 698 C C . ARG A 1 88 ? 6.018 -3.548 -10.077 1.00 83.44 88 ARG A C 1
ATOM 700 O O . ARG A 1 88 ? 5.225 -4.112 -10.831 1.00 83.44 88 ARG A O 1
ATOM 707 N N . TYR A 1 89 ? 6.285 -2.248 -10.116 1.00 85.44 89 TYR A N 1
ATOM 708 C CA . TYR A 1 89 ? 5.745 -1.320 -11.104 1.00 85.44 89 TYR A CA 1
ATOM 709 C C . TYR A 1 89 ? 6.864 -0.453 -11.691 1.00 85.44 89 TYR A C 1
ATOM 711 O O . TYR A 1 89 ? 7.977 -0.389 -11.164 1.00 85.44 89 TYR A O 1
ATOM 719 N N . LYS A 1 90 ? 6.566 0.271 -12.773 1.00 87.06 90 LYS A N 1
ATOM 720 C CA . LYS A 1 90 ? 7.480 1.286 -13.319 1.00 87.06 90 LYS A CA 1
ATOM 721 C C . LYS A 1 90 ? 7.688 2.398 -12.292 1.00 87.06 90 LYS A C 1
ATOM 723 O O . LYS A 1 90 ? 6.719 2.831 -11.677 1.00 87.06 90 LYS A O 1
ATOM 728 N N . GLY A 1 91 ? 8.902 2.931 -12.159 1.00 85.31 91 GLY A N 1
ATOM 729 C CA . GLY A 1 91 ? 9.200 4.049 -11.247 1.00 85.31 91 GLY A CA 1
ATOM 730 C C . GLY A 1 91 ? 8.417 5.337 -11.535 1.00 85.31 91 GLY A C 1
ATOM 731 O O . GLY A 1 91 ? 8.279 6.179 -10.658 1.00 85.31 91 GLY A O 1
ATOM 732 N N . SER A 1 92 ? 7.863 5.467 -12.744 1.00 87.19 92 SER A N 1
ATOM 733 C CA . SER A 1 92 ? 6.974 6.561 -13.153 1.00 87.19 92 SER A CA 1
ATOM 734 C C . SER A 1 92 ? 5.502 6.337 -12.783 1.00 87.19 92 SER A C 1
ATOM 736 O O . SER A 1 92 ? 4.647 7.130 -13.176 1.00 87.19 92 SER A O 1
ATOM 738 N N . SER A 1 93 ? 5.167 5.218 -12.139 1.00 87.69 93 SER A N 1
ATOM 739 C CA . SER A 1 93 ? 3.781 4.869 -11.822 1.00 87.69 93 SER A CA 1
ATOM 740 C C . SER A 1 93 ? 3.245 5.763 -10.709 1.00 87.69 93 SER A C 1
ATOM 742 O O . SER A 1 93 ? 3.941 6.065 -9.746 1.00 87.69 93 SER A O 1
ATOM 744 N N . ASN A 1 94 ? 1.988 6.177 -10.841 1.00 85.56 94 ASN A N 1
ATOM 745 C CA . ASN A 1 94 ? 1.315 6.997 -9.842 1.00 85.56 94 ASN A CA 1
ATOM 746 C C . ASN A 1 94 ? 0.790 6.110 -8.703 1.00 85.56 94 ASN A C 1
ATOM 748 O O . ASN A 1 94 ? 0.041 5.174 -8.961 1.00 85.56 94 ASN A O 1
ATOM 752 N N . GLU A 1 95 ? 1.132 6.417 -7.453 1.00 83.50 95 GLU A N 1
ATOM 753 C CA . GLU A 1 95 ? 0.734 5.618 -6.284 1.00 83.50 95 GLU A CA 1
ATOM 754 C C . GLU A 1 95 ? -0.786 5.555 -6.070 1.00 83.50 95 GLU A C 1
ATOM 756 O O . GLU A 1 95 ? -1.292 4.548 -5.580 1.00 83.50 95 GLU A O 1
ATOM 761 N N . ASN A 1 96 ? -1.539 6.579 -6.490 1.00 88.56 96 ASN A N 1
ATOM 762 C CA . ASN A 1 96 ? -2.994 6.609 -6.314 1.00 88.56 96 ASN A CA 1
ATOM 763 C C . ASN A 1 96 ? -3.717 5.441 -7.011 1.00 88.56 96 ASN A C 1
ATOM 765 O O . ASN A 1 96 ? -4.441 4.710 -6.338 1.00 88.56 96 ASN A O 1
ATOM 769 N N . PRO A 1 97 ? -3.560 5.203 -8.329 1.00 90.44 97 PRO A N 1
ATOM 770 C CA . PRO A 1 97 ? -4.132 4.015 -8.955 1.00 90.44 97 PRO A CA 1
ATOM 771 C C . PRO A 1 97 ? -3.515 2.705 -8.441 1.00 90.44 97 PRO A C 1
ATOM 773 O O . PRO A 1 97 ? -4.246 1.720 -8.345 1.00 90.44 97 PRO A O 1
ATOM 776 N N . LEU A 1 98 ? -2.228 2.691 -8.069 1.00 91.75 98 LEU A N 1
ATOM 777 C CA . LEU A 1 98 ? -1.572 1.490 -7.534 1.00 91.75 98 LEU A CA 1
ATOM 778 C C . LEU A 1 98 ? -2.160 1.030 -6.199 1.00 91.75 98 LEU A C 1
ATOM 780 O O . LEU A 1 98 ? -2.246 -0.170 -5.967 1.00 91.75 98 LEU A O 1
ATOM 784 N N . TYR A 1 99 ? -2.622 1.953 -5.353 1.00 94.44 99 TYR A N 1
ATOM 785 C CA . TYR A 1 99 ? -3.312 1.622 -4.105 1.00 94.44 99 TYR A CA 1
ATOM 786 C C . TYR A 1 99 ? -4.472 0.640 -4.332 1.00 94.44 99 TYR A C 1
ATOM 788 O O . TYR A 1 99 ? -4.581 -0.379 -3.650 1.00 94.44 99 TYR A O 1
ATOM 796 N N . ARG A 1 100 ? -5.318 0.926 -5.330 1.00 95.19 100 ARG A N 1
ATOM 797 C CA . ARG A 1 100 ? -6.493 0.105 -5.664 1.00 95.19 100 ARG A CA 1
ATOM 798 C C . ARG A 1 100 ? -6.083 -1.226 -6.282 1.00 95.19 100 ARG A C 1
ATOM 800 O O . ARG A 1 100 ? -6.591 -2.257 -5.860 1.00 95.19 100 ARG A O 1
ATOM 807 N N . LEU A 1 101 ? -5.109 -1.203 -7.196 1.00 93.50 101 LEU A N 1
ATOM 808 C CA . LEU A 1 101 ? -4.552 -2.423 -7.787 1.00 93.50 101 LEU A CA 1
ATOM 809 C C . LEU A 1 101 ? -3.990 -3.358 -6.711 1.00 93.50 101 LEU A C 1
ATOM 811 O O . LEU A 1 101 ? -4.336 -4.529 -6.691 1.00 93.50 101 LEU A O 1
ATOM 815 N N . ALA A 1 102 ? -3.232 -2.837 -5.746 1.00 92.62 102 ALA A N 1
ATOM 816 C CA . ALA A 1 102 ? -2.695 -3.640 -4.650 1.00 92.62 102 ALA A CA 1
ATOM 817 C C . ALA A 1 102 ? -3.782 -4.188 -3.704 1.00 92.62 102 ALA A C 1
ATOM 819 O O . ALA A 1 102 ? -3.575 -5.207 -3.042 1.00 92.62 102 ALA A O 1
ATOM 820 N N . ILE A 1 103 ? -4.938 -3.521 -3.583 1.00 95.56 103 ILE A N 1
ATOM 821 C CA . ILE A 1 103 ? -6.095 -4.074 -2.861 1.00 95.56 103 ILE A CA 1
ATOM 822 C C . ILE A 1 103 ? -6.716 -5.237 -3.634 1.00 95.56 103 ILE A C 1
ATOM 824 O O . ILE A 1 103 ? -6.984 -6.270 -3.018 1.00 95.56 103 ILE A O 1
ATOM 828 N N . ASP A 1 104 ? -6.930 -5.083 -4.939 1.00 95.81 104 ASP A N 1
ATOM 829 C CA . ASP A 1 104 ? -7.484 -6.150 -5.775 1.00 95.81 104 ASP A CA 1
ATOM 830 C C . ASP A 1 104 ? -6.529 -7.349 -5.854 1.00 95.81 104 ASP A C 1
ATOM 832 O O . ASP A 1 104 ? -6.953 -8.469 -5.586 1.00 95.81 104 ASP A O 1
ATOM 836 N N . GLU A 1 105 ? -5.229 -7.129 -6.061 1.00 92.50 105 GLU A N 1
ATOM 837 C CA . GLU A 1 105 ? -4.210 -8.190 -6.055 1.00 92.50 105 GLU A CA 1
ATOM 838 C C . GLU A 1 105 ? -4.186 -8.953 -4.721 1.00 92.50 105 GLU A C 1
ATOM 840 O O . GLU A 1 105 ? -4.106 -10.178 -4.693 1.00 92.50 105 GLU A O 1
ATOM 845 N N . PHE A 1 106 ? -4.306 -8.258 -3.585 1.00 94.50 106 PHE A N 1
ATOM 846 C CA . PHE A 1 106 ? -4.401 -8.925 -2.285 1.00 94.50 106 PHE A CA 1
ATOM 847 C C . PHE A 1 106 ? -5.621 -9.848 -2.200 1.00 94.50 106 PHE A C 1
ATOM 849 O O . PHE A 1 106 ? -5.518 -10.970 -1.701 1.00 94.50 106 PHE A O 1
ATOM 856 N N . TYR A 1 107 ? -6.770 -9.389 -2.693 1.00 96.25 107 TYR A N 1
ATOM 857 C CA . TYR A 1 107 ? -7.973 -10.209 -2.739 1.00 96.25 107 TYR A CA 1
ATOM 858 C C . TYR A 1 107 ? -7.800 -11.407 -3.675 1.00 96.25 107 TYR A C 1
ATOM 860 O O . TYR A 1 107 ? -8.178 -12.514 -3.309 1.00 96.25 107 TYR A O 1
ATOM 868 N N . GLU A 1 108 ? -7.183 -11.228 -4.839 1.00 95.00 108 GLU A N 1
ATOM 869 C CA . GLU A 1 108 ? -6.891 -12.326 -5.767 1.00 95.00 108 GLU A CA 1
ATOM 870 C C . GLU A 1 108 ? -5.967 -13.378 -5.142 1.00 95.00 108 GLU A C 1
ATOM 872 O O . GLU A 1 108 ? -6.181 -14.580 -5.310 1.00 95.00 108 GLU A O 1
ATOM 877 N N . VAL A 1 109 ? -4.956 -12.946 -4.382 1.00 91.31 109 VAL A N 1
ATOM 878 C CA . VAL A 1 109 ? -4.001 -13.857 -3.739 1.00 91.31 109 VAL A CA 1
ATOM 879 C C . VAL A 1 109 ? -4.636 -14.596 -2.558 1.00 91.31 109 VAL A C 1
ATOM 881 O O . VAL A 1 109 ? -4.355 -15.783 -2.378 1.00 91.31 109 VAL A O 1
ATOM 884 N N . TYR A 1 110 ? -5.471 -13.934 -1.750 1.00 94.38 110 TYR A N 1
ATOM 885 C CA . TYR A 1 110 ? -5.923 -14.483 -0.464 1.00 94.38 110 TYR A CA 1
ATOM 886 C C . TYR A 1 110 ? -7.422 -14.763 -0.329 1.00 94.38 110 TYR A C 1
ATOM 888 O O . TYR A 1 110 ? -7.825 -15.409 0.638 1.00 94.38 110 TYR A O 1
ATOM 896 N N . GLY A 1 111 ? -8.249 -14.289 -1.255 1.00 95.44 111 GLY A N 1
ATOM 897 C CA . GLY A 1 111 ? -9.702 -14.482 -1.269 1.00 95.44 111 GLY A CA 1
ATOM 898 C C . GLY A 1 111 ? -10.490 -13.599 -0.296 1.00 95.44 111 GLY A C 1
ATOM 899 O O . GLY A 1 111 ? -11.666 -13.863 -0.056 1.00 95.44 111 GLY A O 1
ATOM 900 N N . PHE A 1 112 ? -9.875 -12.574 0.303 1.00 95.62 112 PHE A N 1
ATOM 901 C CA . PHE A 1 112 ? -10.554 -11.648 1.218 1.00 95.62 112 PHE A CA 1
ATOM 902 C C . PHE A 1 112 ? -9.921 -10.248 1.193 1.00 95.62 112 PHE A C 1
ATOM 904 O O . PHE A 1 112 ? -8.775 -10.085 0.783 1.00 95.62 112 PHE A O 1
ATOM 911 N N . TYR A 1 113 ? -10.664 -9.234 1.646 1.00 97.12 113 TYR A N 1
ATOM 912 C CA . TYR A 1 113 ? -10.162 -7.865 1.826 1.00 97.12 113 TYR A CA 1
ATOM 913 C C . TYR A 1 113 ? -9.703 -7.623 3.271 1.00 97.12 113 TYR A C 1
ATOM 915 O O . TYR A 1 113 ? -10.318 -8.158 4.198 1.00 97.12 113 TYR A O 1
ATOM 923 N N . PRO A 1 114 ? -8.655 -6.809 3.508 1.00 95.31 114 PRO A N 1
ATOM 924 C CA . PRO A 1 114 ? -8.258 -6.464 4.867 1.00 95.31 114 PRO A CA 1
ATOM 925 C C . PRO A 1 114 ? -9.374 -5.678 5.563 1.00 95.31 114 PRO A C 1
ATOM 927 O O . PRO A 1 114 ? -10.072 -4.888 4.935 1.00 95.31 114 PRO A O 1
ATOM 930 N N . LYS A 1 115 ? -9.524 -5.846 6.880 1.00 95.69 115 LYS A N 1
ATOM 931 C CA . LYS A 1 115 ? -10.522 -5.084 7.651 1.00 95.69 115 LYS A CA 1
ATOM 932 C C . LYS A 1 115 ? -10.158 -3.598 7.710 1.00 95.69 115 LYS A C 1
ATOM 934 O O . LYS A 1 115 ? -11.026 -2.732 7.662 1.00 95.69 115 LYS A O 1
ATOM 939 N N . THR A 1 116 ? -8.869 -3.311 7.836 1.00 96.25 116 THR A N 1
ATOM 940 C CA . THR A 1 116 ? -8.323 -1.977 8.040 1.00 96.25 116 THR A CA 1
ATOM 941 C C . THR A 1 116 ? -7.033 -1.816 7.251 1.00 96.25 116 THR A C 1
ATOM 943 O O . THR A 1 116 ? -6.203 -2.730 7.185 1.00 96.25 116 THR A O 1
ATOM 946 N N . ILE A 1 117 ? -6.841 -0.632 6.681 1.00 95.81 117 ILE A N 1
ATOM 947 C CA . ILE A 1 117 ? -5.610 -0.267 5.985 1.00 95.81 117 ILE A CA 1
ATOM 948 C C . ILE A 1 117 ? -5.126 1.112 6.445 1.00 95.81 117 ILE A C 1
ATOM 950 O O . ILE A 1 117 ? -5.932 2.023 6.613 1.00 95.81 117 ILE A O 1
ATOM 954 N N . SER A 1 118 ? -3.821 1.254 6.680 1.00 95.12 118 SER A N 1
ATOM 955 C CA . SER A 1 118 ? -3.170 2.498 7.120 1.00 95.12 118 SER A CA 1
ATOM 956 C C . SER A 1 118 ? -2.041 2.854 6.157 1.00 95.12 118 SER A C 1
ATOM 958 O O . SER A 1 118 ? -1.130 2.049 5.956 1.00 95.12 118 SER A O 1
ATOM 960 N N . VAL A 1 119 ? -2.104 4.029 5.527 1.00 93.62 119 VAL A N 1
ATOM 961 C CA . VAL A 1 119 ? -1.171 4.420 4.450 1.00 93.62 119 VAL A CA 1
ATOM 962 C C . VAL A 1 119 ? -0.778 5.894 4.513 1.00 93.62 119 VAL A C 1
ATOM 964 O O . VAL A 1 119 ? -1.443 6.707 5.158 1.00 93.62 119 VAL A O 1
ATOM 967 N N . ASP A 1 120 ? 0.330 6.232 3.851 1.00 90.12 120 ASP A N 1
ATOM 968 C CA . ASP A 1 120 ? 0.835 7.604 3.782 1.00 90.12 120 ASP A CA 1
ATOM 969 C C . ASP A 1 120 ? 0.045 8.483 2.789 1.00 90.12 120 ASP A C 1
ATOM 971 O O . ASP A 1 120 ? -0.696 8.012 1.923 1.00 90.12 120 ASP A O 1
ATOM 975 N N . ARG A 1 121 ? 0.269 9.793 2.884 1.00 90.38 121 ARG A N 1
ATOM 976 C CA . ARG A 1 121 ? -0.333 10.865 2.076 1.00 90.38 121 ARG A CA 1
ATOM 977 C C . ARG A 1 121 ? -0.031 10.827 0.582 1.00 90.38 121 ARG A C 1
ATOM 979 O O . ARG A 1 121 ? -0.573 11.640 -0.174 1.00 90.38 121 ARG A O 1
ATOM 986 N N . GLY A 1 122 ? 0.855 9.937 0.136 1.00 88.19 122 GLY A N 1
ATOM 987 C CA . GLY A 1 122 ? 1.046 9.636 -1.286 1.00 88.19 122 GLY A CA 1
ATOM 988 C C . GLY A 1 122 ? -0.235 9.105 -1.938 1.00 88.19 122 GLY A C 1
ATOM 989 O O . GLY A 1 122 ? -0.493 9.384 -3.106 1.00 88.19 122 GLY A O 1
ATOM 990 N N . MET A 1 123 ? -1.076 8.436 -1.142 1.00 92.06 123 MET A N 1
ATOM 991 C CA . MET A 1 123 ? -2.273 7.717 -1.585 1.00 92.06 123 MET A CA 1
ATOM 992 C C . MET A 1 123 ? -3.582 8.471 -1.268 1.00 92.06 123 MET A C 1
ATOM 994 O O . MET A 1 123 ? -4.668 7.920 -1.471 1.00 92.06 123 MET A O 1
ATOM 998 N N . ASP A 1 124 ? -3.493 9.717 -0.776 1.00 93.19 124 ASP A N 1
ATOM 999 C CA . ASP A 1 124 ? -4.648 10.585 -0.492 1.00 93.19 124 ASP A CA 1
ATOM 1000 C C . ASP A 1 124 ? -5.390 10.946 -1.783 1.00 93.19 124 ASP A C 1
ATOM 1002 O O . ASP A 1 124 ? -4.888 11.681 -2.639 1.00 93.19 124 ASP A O 1
ATOM 1006 N N . SER A 1 125 ? -6.606 10.419 -1.921 1.00 92.88 125 SER A N 1
ATOM 1007 C CA . SER A 1 125 ? -7.574 10.838 -2.930 1.00 92.88 125 SER A CA 1
ATOM 1008 C C . SER A 1 125 ? -8.988 10.405 -2.542 1.00 92.88 125 SER A C 1
ATOM 1010 O O . SER A 1 125 ? -9.179 9.361 -1.913 1.00 92.88 125 SER A O 1
ATOM 1012 N N . ALA A 1 126 ? -10.001 11.167 -2.966 1.00 93.44 126 ALA A N 1
ATOM 1013 C CA . ALA A 1 126 ? -11.405 10.780 -2.793 1.00 93.44 126 ALA A CA 1
ATOM 1014 C C . ALA A 1 126 ? -11.681 9.395 -3.407 1.00 93.44 126 ALA A C 1
ATOM 1016 O O . ALA A 1 126 ? -12.247 8.520 -2.760 1.00 93.44 126 ALA A O 1
ATOM 1017 N N . ALA A 1 127 ? -11.142 9.144 -4.606 1.00 96.06 127 ALA A N 1
ATOM 1018 C CA . ALA A 1 127 ? -11.309 7.880 -5.313 1.00 96.06 127 ALA A CA 1
ATOM 1019 C C . ALA A 1 127 ? -10.769 6.656 -4.544 1.00 96.06 127 ALA A C 1
ATOM 1021 O O . ALA A 1 127 ? -11.330 5.568 -4.676 1.00 96.06 127 ALA A O 1
ATOM 1022 N N . ASN A 1 128 ? -9.695 6.804 -3.759 1.00 96.56 128 ASN A N 1
ATOM 1023 C CA . ASN A 1 128 ? -9.156 5.717 -2.933 1.00 96.56 128 ASN A CA 1
ATOM 1024 C C . ASN A 1 128 ? -9.992 5.480 -1.672 1.00 96.56 128 ASN A C 1
ATOM 1026 O O . ASN A 1 128 ? -10.228 4.326 -1.303 1.00 96.56 128 ASN A O 1
ATOM 1030 N N . ASN A 1 129 ? -10.485 6.551 -1.048 1.00 95.81 129 ASN A N 1
ATOM 1031 C CA . ASN A 1 129 ? -11.382 6.450 0.101 1.0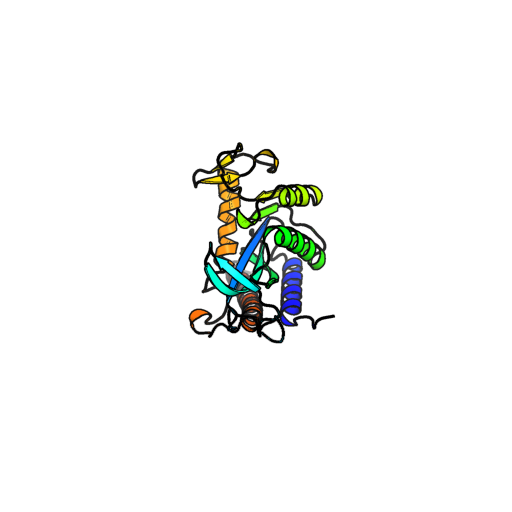0 95.81 129 ASN A CA 1
ATOM 1032 C C . ASN A 1 129 ? -12.714 5.791 -0.292 1.00 95.81 129 ASN A C 1
ATOM 1034 O O . ASN A 1 129 ? -13.095 4.777 0.290 1.00 95.81 129 ASN A O 1
ATOM 1038 N N . GLU A 1 130 ? -13.370 6.277 -1.348 1.00 96.75 130 GLU A N 1
ATOM 1039 C CA . GLU A 1 130 ? -14.611 5.695 -1.881 1.00 96.75 130 GLU A CA 1
ATOM 1040 C C . GLU A 1 130 ? -14.439 4.230 -2.285 1.00 96.75 130 GLU A C 1
ATOM 1042 O O . GLU A 1 130 ? -15.293 3.384 -2.010 1.00 96.75 130 GLU A O 1
ATOM 1047 N N . TYR A 1 131 ? -13.320 3.908 -2.938 1.00 97.88 131 TYR A N 1
ATOM 1048 C CA . TYR A 1 131 ? -1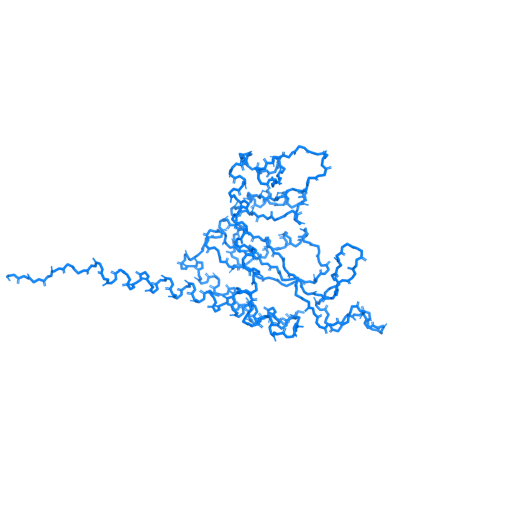3.009 2.534 -3.304 1.00 97.88 131 TYR A CA 1
ATOM 1049 C C . TYR A 1 131 ? -12.911 1.637 -2.061 1.00 97.88 131 TYR A C 1
ATOM 1051 O O . TYR A 1 131 ? -13.504 0.560 -2.051 1.00 97.88 131 TYR A O 1
ATOM 1059 N N . SER A 1 132 ? -12.238 2.094 -1.003 1.00 97.50 132 SER A N 1
ATOM 1060 C CA . SER A 1 132 ? -12.103 1.349 0.257 1.00 97.50 132 SER A CA 1
ATOM 1061 C C . SER A 1 132 ? -13.449 1.111 0.932 1.00 97.50 132 SER A C 1
ATOM 1063 O O . SER A 1 132 ? -13.747 -0.019 1.318 1.00 97.50 132 SER A O 1
ATOM 1065 N N . ILE A 1 133 ? -14.302 2.139 0.975 1.00 96.75 133 ILE A N 1
ATOM 1066 C CA . ILE A 1 133 ? -15.668 2.048 1.507 1.00 96.75 133 ILE A CA 1
ATOM 1067 C C . ILE A 1 133 ? -16.468 0.981 0.751 1.00 96.75 133 ILE A C 1
ATOM 1069 O O . ILE A 1 133 ? -17.058 0.101 1.376 1.00 96.75 133 ILE A O 1
ATOM 1073 N N . ARG A 1 134 ? -16.430 0.982 -0.591 1.00 97.44 134 ARG A N 1
ATOM 1074 C CA . ARG A 1 134 ? -17.126 -0.031 -1.411 1.00 97.44 134 ARG A CA 1
ATOM 1075 C C . ARG A 1 134 ? -16.642 -1.458 -1.163 1.00 97.44 134 ARG A C 1
ATOM 1077 O O . ARG A 1 134 ? -17.411 -2.394 -1.355 1.00 97.44 134 ARG A O 1
ATOM 1084 N N . LYS A 1 135 ? -15.379 -1.639 -0.774 1.00 97.69 135 LYS A N 1
ATOM 1085 C CA . LYS A 1 135 ? -14.806 -2.950 -0.432 1.00 97.69 135 LYS A CA 1
ATOM 1086 C C . LYS A 1 135 ? -14.979 -3.316 1.049 1.00 97.69 135 LYS A C 1
ATOM 1088 O O . LYS A 1 135 ? -14.526 -4.381 1.456 1.00 97.69 135 LYS A O 1
ATOM 1093 N N . GLY A 1 136 ? -15.630 -2.463 1.848 1.00 96.38 136 GLY A N 1
ATOM 1094 C CA . GLY A 1 136 ? -15.833 -2.680 3.284 1.00 96.38 136 GLY A CA 1
ATOM 1095 C C . GLY A 1 136 ? -14.557 -2.532 4.119 1.00 96.38 136 GLY A C 1
ATOM 1096 O O . GLY A 1 136 ? -14.442 -3.152 5.175 1.00 96.38 136 GLY A O 1
ATOM 1097 N N . ILE A 1 137 ? -13.588 -1.747 3.642 1.00 97.38 137 ILE A N 1
ATOM 1098 C CA . ILE A 1 137 ? -12.285 -1.545 4.281 1.00 97.38 137 ILE A CA 1
ATOM 1099 C C . ILE A 1 137 ? -12.306 -0.225 5.059 1.00 97.38 137 ILE A C 1
ATOM 1101 O O . ILE A 1 137 ? -12.568 0.832 4.484 1.00 97.38 137 ILE A O 1
ATOM 1105 N N . TYR A 1 138 ? -11.953 -0.260 6.346 1.00 96.38 138 TYR A N 1
ATOM 1106 C CA . TYR A 1 138 ? -11.706 0.958 7.124 1.00 96.38 138 TYR A CA 1
ATOM 1107 C C . TYR A 1 138 ? -10.337 1.535 6.750 1.00 96.38 138 TYR A C 1
ATOM 1109 O O . TYR A 1 138 ? -9.301 1.038 7.199 1.00 96.38 138 TYR A O 1
ATOM 1117 N N . ALA A 1 139 ? -10.321 2.551 5.892 1.00 96.44 139 ALA A N 1
ATOM 1118 C CA . ALA A 1 139 ? -9.089 3.163 5.413 1.00 96.44 139 ALA A CA 1
ATOM 1119 C C . ALA A 1 139 ? -8.700 4.388 6.247 1.00 96.44 139 ALA A C 1
ATOM 1121 O O . ALA A 1 139 ? -9.459 5.343 6.366 1.00 96.44 139 ALA A O 1
ATOM 1122 N N . TYR A 1 140 ? -7.482 4.368 6.781 1.00 96.31 140 TYR A N 1
ATOM 1123 C CA . TYR A 1 140 ? -6.836 5.495 7.447 1.00 96.31 140 TYR A CA 1
ATOM 1124 C C . TYR A 1 140 ? -5.726 6.015 6.534 1.00 96.31 140 TYR A C 1
ATOM 1126 O O . TYR A 1 140 ? -4.549 5.678 6.684 1.00 96.31 140 TYR A O 1
ATOM 1134 N N . ILE A 1 141 ? -6.130 6.792 5.531 1.00 95.56 141 ILE A N 1
ATOM 1135 C CA . ILE A 1 141 ? -5.227 7.430 4.572 1.00 95.56 141 ILE A CA 1
ATOM 1136 C C . ILE A 1 141 ? -4.831 8.790 5.141 1.00 95.56 141 ILE A C 1
ATOM 1138 O O . ILE A 1 141 ? -5.701 9.622 5.405 1.00 95.56 141 ILE A O 1
ATOM 1142 N N . GLN A 1 142 ? -3.533 9.022 5.352 1.00 94.56 142 GLN A N 1
ATOM 1143 C CA . GLN A 1 142 ? -3.074 10.343 5.783 1.00 94.56 142 GLN A CA 1
ATOM 1144 C C . GLN A 1 142 ? -3.404 11.382 4.710 1.00 94.56 142 GLN A C 1
ATOM 1146 O O . GLN A 1 142 ? -3.149 11.169 3.531 1.00 94.56 142 GLN A O 1
ATOM 1151 N N . ALA A 1 143 ? -3.963 12.511 5.117 1.00 93.19 143 ALA A N 1
ATOM 1152 C CA . ALA A 1 143 ? -4.358 13.587 4.229 1.00 93.19 143 ALA A CA 1
ATOM 1153 C C . ALA A 1 143 ? -3.220 14.590 4.027 1.00 93.19 143 ALA A C 1
ATOM 1155 O O . ALA A 1 143 ? -2.413 14.843 4.929 1.00 93.19 143 ALA A O 1
ATOM 1156 N N . ARG A 1 144 ? -3.179 15.214 2.849 1.00 88.00 144 ARG A N 1
ATOM 1157 C CA . ARG A 1 144 ? -2.353 16.409 2.638 1.00 88.00 144 ARG A CA 1
ATOM 1158 C C . ARG A 1 144 ? -3.087 17.637 3.169 1.00 88.00 144 ARG A C 1
ATOM 1160 O O . ARG A 1 144 ? -4.218 17.902 2.769 1.00 88.00 144 ARG A O 1
ATOM 1167 N N . ASP A 1 145 ? -2.422 18.394 4.037 1.00 86.69 145 ASP A N 1
ATOM 1168 C CA . ASP A 1 145 ? -2.941 19.666 4.532 1.00 86.69 145 ASP A CA 1
ATOM 1169 C C . ASP A 1 145 ? -2.644 20.783 3.524 1.00 86.69 145 ASP A C 1
ATOM 1171 O O . ASP A 1 145 ? -1.521 21.277 3.428 1.00 86.69 145 ASP A O 1
ATOM 1175 N N . PHE A 1 146 ? -3.658 21.138 2.736 1.00 81.38 146 PHE A N 1
ATOM 1176 C CA . PHE A 1 146 ? -3.624 22.282 1.823 1.00 81.38 146 PHE A CA 1
ATOM 1177 C C . PHE A 1 146 ? -4.314 23.525 2.417 1.00 81.38 146 PHE A C 1
ATOM 1179 O O . PHE A 1 146 ? -4.488 24.514 1.709 1.00 81.38 146 PHE A O 1
ATOM 1186 N N . GLY A 1 147 ? -4.745 23.481 3.686 1.00 76.69 147 GLY A N 1
ATOM 1187 C CA . GLY A 1 147 ? -5.432 24.587 4.365 1.00 76.69 147 GLY A CA 1
ATOM 1188 C C . GLY A 1 147 ? -6.852 24.893 3.871 1.00 76.69 147 GLY A C 1
ATOM 1189 O O . GLY A 1 147 ? -7.432 25.893 4.277 1.00 76.69 147 GLY A O 1
ATOM 1190 N N . ASN A 1 148 ? -7.418 24.060 2.994 1.00 76.25 148 ASN A N 1
ATOM 1191 C CA . ASN A 1 148 ? -8.698 24.297 2.316 1.00 76.25 148 ASN A CA 1
ATOM 1192 C C . ASN A 1 148 ? -9.841 23.369 2.768 1.00 76.25 148 ASN A C 1
ATOM 1194 O O . ASN A 1 148 ? -10.937 23.442 2.219 1.00 76.25 148 ASN A O 1
ATOM 1198 N N . CYS A 1 149 ? -9.587 22.471 3.716 1.00 80.50 149 CYS A N 1
ATOM 1199 C CA . CYS A 1 149 ? -10.567 21.521 4.229 1.00 80.50 149 CYS A CA 1
ATOM 1200 C C . CYS A 1 149 ? -10.359 21.280 5.725 1.00 80.50 149 CYS A C 1
ATOM 1202 O O . CYS A 1 149 ? -9.258 21.462 6.251 1.00 80.50 149 CYS A O 1
ATOM 1204 N N . GLU A 1 150 ? -11.432 20.884 6.406 1.00 89.50 150 GLU A N 1
ATOM 1205 C CA . GLU A 1 150 ? -11.368 20.470 7.803 1.00 89.50 150 GLU A CA 1
ATOM 1206 C C . GLU A 1 150 ? -10.651 19.118 7.903 1.00 89.50 150 GLU A C 1
ATOM 1208 O O . GLU A 1 150 ? -10.961 18.178 7.171 1.00 89.50 150 GLU A O 1
ATOM 1213 N N . LEU A 1 151 ? -9.660 19.031 8.790 1.00 93.44 151 LEU A N 1
ATOM 1214 C CA . LEU A 1 151 ? -8.840 17.840 8.987 1.00 93.44 151 LEU A CA 1
ATOM 1215 C C . LEU A 1 151 ? -8.724 17.542 10.477 1.00 93.44 151 LEU A C 1
ATOM 1217 O O . LEU A 1 151 ? -8.482 18.443 11.282 1.00 93.44 151 LEU A O 1
ATOM 1221 N N . VAL A 1 152 ? -8.793 16.261 10.831 1.00 94.06 152 VAL A N 1
ATOM 1222 C CA . VAL A 1 152 ? -8.415 15.802 12.169 1.00 94.06 152 VAL A CA 1
ATOM 1223 C C . VAL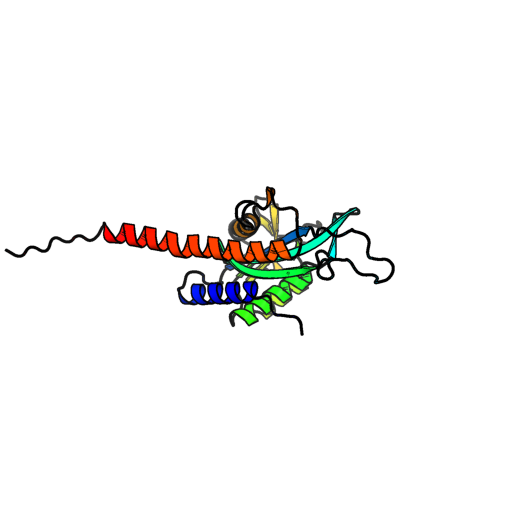 A 1 152 ? -6.897 15.731 12.220 1.00 94.06 152 VAL A C 1
ATOM 1225 O O . VAL A 1 152 ? -6.283 14.987 11.450 1.00 94.06 152 VAL A O 1
ATOM 1228 N N . LYS A 1 153 ? -6.288 16.509 13.116 1.00 94.62 153 LYS A N 1
ATOM 1229 C CA . LYS A 1 153 ? -4.833 16.554 13.296 1.00 94.62 153 LYS A CA 1
ATOM 1230 C C . LYS A 1 153 ? -4.439 15.820 14.570 1.00 94.62 153 LYS A C 1
ATOM 1232 O O . LYS A 1 153 ? -5.026 16.040 15.627 1.00 94.62 153 LYS A O 1
ATOM 1237 N N . THR A 1 154 ? -3.439 14.955 14.471 1.00 93.12 154 THR A N 1
ATOM 1238 C CA . THR A 1 154 ? -2.815 14.321 15.635 1.00 93.12 154 THR A CA 1
ATOM 1239 C C . THR A 1 154 ? -1.766 15.241 16.258 1.00 93.12 154 THR A C 1
ATOM 1241 O O . THR A 1 154 ? -1.296 16.186 15.622 1.00 93.12 154 THR A O 1
ATOM 1244 N N . GLU A 1 155 ? -1.333 14.934 17.484 1.00 90.19 155 GLU A N 1
ATOM 1245 C CA . GLU A 1 155 ? -0.269 15.683 18.175 1.00 90.19 155 GLU A CA 1
ATOM 1246 C C . GLU A 1 155 ? 1.044 15.732 17.380 1.00 90.19 155 GLU A C 1
ATOM 1248 O O . GLU A 1 155 ? 1.765 16.725 17.429 1.00 90.19 155 GLU A O 1
ATOM 1253 N N . LYS A 1 156 ? 1.347 14.684 16.597 1.00 89.44 156 LYS A N 1
ATOM 1254 C CA . LYS A 1 156 ? 2.544 14.630 15.739 1.00 89.44 156 LYS A CA 1
ATOM 1255 C C . LYS A 1 156 ? 2.323 15.219 14.341 1.00 89.44 156 LYS A C 1
ATOM 1257 O O . LYS A 1 156 ? 3.146 15.005 13.453 1.00 89.44 156 LYS A O 1
ATOM 1262 N N . GLY A 1 157 ? 1.218 15.934 14.129 1.00 88.88 157 GLY A N 1
ATOM 1263 C CA . GLY A 1 157 ? 0.923 16.649 12.886 1.00 88.88 157 GLY A CA 1
ATOM 1264 C C . GLY A 1 157 ? 0.426 15.773 11.735 1.00 88.88 157 GLY A C 1
ATOM 1265 O O . GLY A 1 157 ? 0.390 16.231 10.593 1.00 88.88 157 GLY A O 1
ATOM 1266 N N . LYS A 1 158 ? 0.031 14.520 11.996 1.00 91.81 158 LYS A N 1
ATOM 1267 C CA . LYS A 1 158 ? -0.591 13.671 10.972 1.00 91.81 158 LYS A CA 1
ATOM 1268 C C . LYS A 1 158 ? -2.036 14.113 10.785 1.00 91.81 158 LYS A C 1
ATOM 1270 O O . LYS A 1 158 ? -2.731 14.367 11.765 1.00 91.81 158 LYS A O 1
ATOM 1275 N N . CYS A 1 159 ? -2.478 14.212 9.539 1.00 94.94 159 CYS A N 1
ATOM 1276 C CA . CYS A 1 159 ? -3.799 14.735 9.205 1.00 94.94 159 CYS A CA 1
ATOM 1277 C C . CYS A 1 159 ? -4.674 13.640 8.596 1.00 94.94 159 CYS A C 1
ATOM 1279 O O . CYS A 1 159 ? -4.168 12.798 7.858 1.00 94.94 159 CYS A O 1
ATOM 1281 N N . PHE A 1 160 ? -5.977 13.675 8.864 1.00 95.19 160 PHE A N 1
ATOM 1282 C CA . PHE A 1 160 ? -6.961 12.757 8.291 1.00 95.19 160 PHE A CA 1
ATOM 1283 C C . PHE A 1 160 ? -8.243 13.498 7.921 1.00 95.19 160 PHE A C 1
ATOM 1285 O O . PHE A 1 160 ? -8.612 14.474 8.573 1.00 95.19 160 PHE A O 1
ATOM 1292 N N . ARG A 1 161 ? -8.919 13.009 6.881 1.00 94.19 161 ARG A N 1
ATOM 1293 C CA . ARG A 1 161 ? -10.215 13.517 6.420 1.00 94.19 161 ARG A CA 1
ATOM 1294 C C . ARG A 1 161 ? -11.343 12.896 7.256 1.00 94.19 161 ARG A C 1
ATOM 1296 O O . ARG A 1 161 ? -11.562 11.690 7.103 1.00 94.19 161 ARG A O 1
ATOM 1303 N N . PRO A 1 162 ? -12.012 13.650 8.151 1.00 94.25 162 PRO A N 1
ATOM 1304 C CA . PRO A 1 162 ? -13.021 13.103 9.064 1.00 94.25 162 PRO A CA 1
ATOM 1305 C C . PRO A 1 162 ? -14.190 12.427 8.341 1.00 94.25 162 PRO A C 1
ATOM 1307 O O . PRO A 1 162 ? -14.781 11.495 8.877 1.00 94.25 162 PRO A O 1
ATOM 1310 N N . GLU A 1 163 ? -14.511 12.855 7.121 1.00 93.06 163 GLU A N 1
ATOM 1311 C CA . GLU A 1 163 ? -15.614 12.319 6.325 1.00 93.06 163 GLU A CA 1
ATOM 1312 C C . GLU A 1 163 ? -15.388 10.877 5.833 1.00 93.06 163 GLU A C 1
ATOM 1314 O O . GLU A 1 163 ? -16.352 10.196 5.485 1.00 93.06 163 GLU A O 1
ATOM 1319 N N . TYR A 1 164 ? -14.139 10.395 5.817 1.00 93.12 164 TYR A N 1
ATOM 1320 C CA . TYR A 1 164 ? -13.791 9.061 5.304 1.00 93.12 164 TYR A CA 1
ATOM 1321 C C . TYR A 1 164 ? -13.376 8.054 6.382 1.00 93.12 164 TYR A C 1
ATOM 1323 O O . TYR A 1 164 ? -13.244 6.864 6.086 1.00 93.12 164 TYR A O 1
ATOM 1331 N N . ILE A 1 165 ? -13.161 8.495 7.621 1.00 93.12 165 ILE A N 1
ATOM 1332 C CA . ILE A 1 165 ? -12.664 7.645 8.709 1.00 93.12 165 ILE A CA 1
ATOM 1333 C C . ILE A 1 165 ? -13.774 7.324 9.711 1.00 93.12 165 ILE A C 1
ATOM 1335 O O . ILE A 1 165 ? -14.673 8.115 9.968 1.00 93.12 165 ILE A O 1
ATOM 1339 N N . SER A 1 166 ? -13.707 6.137 10.311 1.00 88.75 166 SER A N 1
ATOM 1340 C CA . SER A 1 166 ? -14.722 5.674 11.267 1.00 88.75 166 SER A CA 1
ATOM 1341 C C . SER A 1 166 ? -14.514 6.185 12.696 1.00 88.75 166 SER A C 1
ATOM 1343 O O . SER A 1 166 ? -15.431 6.111 13.509 1.00 88.75 166 SER A O 1
ATOM 1345 N N . VAL A 1 167 ? -13.309 6.662 13.027 1.00 91.69 167 VAL A N 1
ATOM 1346 C CA . VAL A 1 167 ? -12.930 7.112 14.374 1.00 91.69 167 VAL A CA 1
ATOM 1347 C C . VAL A 1 167 ? -12.105 8.388 14.257 1.00 91.69 167 VAL A C 1
ATOM 1349 O O . VAL A 1 167 ? -11.002 8.347 13.721 1.00 91.69 167 VAL A O 1
ATOM 1352 N N . ASN A 1 168 ? -12.614 9.487 14.816 1.00 91.88 168 ASN A N 1
ATOM 1353 C CA . ASN A 1 168 ? -11.984 10.816 14.769 1.00 91.88 168 ASN A CA 1
ATOM 1354 C C . ASN A 1 168 ? -11.114 11.131 15.999 1.00 91.88 168 ASN A C 1
ATOM 1356 O O . ASN A 1 168 ? -10.700 12.268 16.191 1.00 91.88 168 ASN A O 1
ATOM 1360 N N . GLU A 1 169 ? -10.857 10.146 16.858 1.00 95.00 169 GLU A N 1
ATOM 1361 C CA . GLU A 1 169 ? -10.096 10.333 18.094 1.00 95.00 169 GLU A CA 1
ATOM 1362 C C . GLU A 1 169 ? -8.586 10.462 17.783 1.00 95.00 169 GLU A C 1
ATOM 1364 O O . GLU A 1 169 ? -7.993 9.513 17.254 1.00 95.00 169 GLU A O 1
ATOM 1369 N N . PRO A 1 170 ? -7.936 11.610 18.076 1.00 94.12 170 PRO A N 1
ATOM 1370 C CA . PRO A 1 170 ? -6.566 11.868 17.629 1.00 94.12 170 PRO A CA 1
ATOM 1371 C C . PRO A 1 170 ? -5.519 10.868 18.136 1.00 94.12 170 PRO A C 1
ATOM 1373 O O . PRO A 1 170 ? -4.601 10.530 17.386 1.00 94.12 170 PRO A O 1
ATOM 1376 N N . SER A 1 171 ? -5.636 10.348 19.365 1.00 94.12 171 SER A N 1
ATOM 1377 C CA . SER A 1 171 ? -4.660 9.384 19.899 1.00 94.12 171 SER A CA 1
ATOM 1378 C C . SER A 1 171 ? -4.796 8.005 19.244 1.00 94.12 171 SER A C 1
ATOM 1380 O O . SER A 1 171 ? -3.805 7.306 19.018 1.00 94.12 171 SER A O 1
ATOM 1382 N N . PHE A 1 172 ? -6.010 7.592 18.878 1.00 94.25 172 PHE A N 1
ATOM 1383 C CA . PHE A 1 172 ? -6.258 6.404 18.068 1.00 94.25 172 PHE A CA 1
ATOM 1384 C C . PHE A 1 172 ? -5.655 6.545 16.672 1.00 94.25 172 PHE A C 1
ATOM 1386 O O . PHE A 1 172 ? -4.924 5.653 16.234 1.00 94.25 172 PHE A O 1
ATOM 1393 N N . LEU A 1 173 ? -5.897 7.672 16.001 1.00 94.50 173 LEU A N 1
ATOM 1394 C CA . LEU A 1 173 ? -5.330 7.947 14.679 1.00 94.50 173 LEU A CA 1
ATOM 1395 C C . LEU A 1 173 ? -3.800 7.958 14.712 1.00 94.50 173 LEU A C 1
ATOM 1397 O O . LEU A 1 173 ? -3.153 7.367 13.845 1.00 94.50 173 LEU A O 1
ATOM 1401 N N . GLU A 1 174 ? -3.213 8.545 15.754 1.00 93.44 174 GLU A N 1
ATOM 1402 C CA . GLU A 1 174 ? -1.767 8.544 15.960 1.00 93.44 174 GLU A CA 1
ATOM 1403 C C . GLU A 1 174 ? -1.217 7.119 16.094 1.00 93.44 174 GLU A C 1
ATOM 1405 O O . GLU A 1 174 ? -0.246 6.777 15.414 1.00 93.44 174 GLU A O 1
ATOM 1410 N N . ARG A 1 175 ? -1.871 6.264 16.897 1.00 91.62 175 ARG A N 1
ATOM 1411 C CA . ARG A 1 175 ? -1.497 4.849 17.070 1.00 91.62 175 ARG A CA 1
ATOM 1412 C C . ARG A 1 175 ? -1.570 4.069 15.760 1.00 91.62 175 ARG A C 1
ATOM 1414 O O . ARG A 1 175 ? -0.626 3.352 15.434 1.00 91.62 175 ARG A O 1
ATOM 1421 N N . ILE A 1 176 ? -2.660 4.207 15.004 1.00 91.25 176 ILE A N 1
ATOM 1422 C CA . ILE A 1 176 ? -2.826 3.536 13.703 1.00 91.25 176 ILE A CA 1
ATOM 1423 C C . ILE A 1 176 ? -1.758 3.991 12.710 1.00 91.25 176 ILE A C 1
ATOM 1425 O O . ILE A 1 176 ? -1.191 3.177 11.977 1.00 91.25 176 ILE A O 1
ATOM 1429 N N . ALA A 1 177 ? -1.444 5.280 12.699 1.00 90.31 177 ALA A N 1
ATOM 1430 C CA . ALA A 1 177 ? -0.433 5.812 11.807 1.00 90.31 177 ALA A CA 1
ATOM 1431 C C . ALA A 1 177 ? 0.993 5.433 12.228 1.00 90.31 177 ALA A C 1
ATOM 1433 O O . ALA A 1 177 ? 1.842 5.210 11.373 1.00 90.31 177 ALA A O 1
ATOM 1434 N N . ASP A 1 178 ? 1.279 5.338 13.529 1.00 89.56 178 ASP A N 1
ATOM 1435 C CA . ASP A 1 178 ? 2.587 4.898 14.026 1.00 89.56 178 ASP A CA 1
ATOM 1436 C C . ASP A 1 178 ? 2.870 3.425 13.724 1.00 89.56 178 ASP A C 1
ATOM 1438 O O . ASP A 1 178 ? 4.026 3.070 13.502 1.00 89.56 178 ASP A O 1
ATOM 1442 N N . ARG A 1 179 ? 1.841 2.572 13.625 1.00 86.12 179 ARG A N 1
ATOM 1443 C CA . ARG A 1 179 ? 2.014 1.184 13.163 1.00 86.12 179 ARG A CA 1
ATOM 1444 C C . ARG A 1 179 ? 2.572 1.097 11.742 1.00 86.12 179 ARG A C 1
ATOM 1446 O O . ARG A 1 179 ? 3.273 0.137 11.439 1.00 86.12 179 ARG A O 1
ATOM 1453 N N . ARG A 1 180 ? 2.359 2.117 10.899 1.00 85.31 180 ARG A N 1
ATOM 1454 C CA . ARG A 1 180 ? 2.944 2.193 9.547 1.00 85.31 180 ARG A CA 1
ATOM 1455 C C . ARG A 1 180 ? 4.474 2.245 9.563 1.00 85.31 180 ARG A C 1
ATOM 1457 O O . ARG A 1 180 ? 5.089 1.890 8.565 1.00 85.31 180 ARG A O 1
ATOM 1464 N N . ARG A 1 181 ? 5.111 2.612 10.683 1.00 78.88 181 ARG A N 1
ATOM 1465 C CA . ARG A 1 181 ? 6.578 2.539 10.806 1.00 78.88 181 ARG A CA 1
ATOM 1466 C C . ARG A 1 181 ? 7.114 1.134 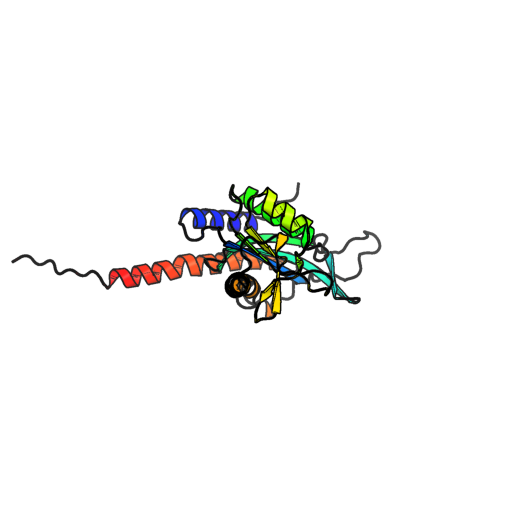10.534 1.00 78.88 181 ARG A C 1
ATOM 1468 O O . ARG A 1 181 ? 8.265 1.010 10.134 1.00 78.88 181 ARG A O 1
ATOM 1475 N N . GLU A 1 182 ? 6.307 0.085 10.716 1.00 71.69 182 GLU A N 1
ATOM 1476 C CA . GLU A 1 182 ? 6.701 -1.264 10.300 1.00 71.69 182 GLU A CA 1
ATOM 1477 C C . GLU A 1 182 ? 6.897 -1.365 8.784 1.00 71.69 182 GLU A C 1
ATOM 1479 O O . GLU A 1 182 ? 7.903 -1.928 8.371 1.00 71.69 182 GLU A O 1
ATOM 1484 N N . CYS A 1 183 ? 6.058 -0.719 7.965 1.00 73.06 183 CYS A N 1
ATOM 1485 C CA . CYS A 1 183 ? 6.280 -0.636 6.517 1.00 73.06 183 CYS A CA 1
ATOM 1486 C C . CYS A 1 183 ? 7.585 0.071 6.162 1.00 73.06 183 CYS A C 1
ATOM 1488 O O . CYS A 1 183 ? 8.368 -0.429 5.357 1.00 73.06 183 CYS A O 1
ATOM 1490 N N . GLU A 1 184 ? 7.878 1.188 6.824 1.00 70.94 184 GLU A N 1
ATOM 1491 C CA . GLU A 1 184 ? 9.133 1.916 6.607 1.00 70.94 184 GLU A CA 1
ATOM 1492 C C . GLU A 1 184 ? 10.345 1.055 7.003 1.00 70.94 184 GLU A C 1
ATOM 1494 O O . GLU A 1 184 ? 11.352 1.009 6.292 1.00 70.94 184 GLU A O 1
ATOM 1499 N N . ARG A 1 185 ? 10.234 0.301 8.107 1.00 67.50 185 ARG A N 1
ATOM 1500 C CA . ARG A 1 185 ? 11.249 -0.669 8.547 1.00 67.50 185 ARG A CA 1
ATOM 1501 C C . ARG A 1 185 ? 11.424 -1.801 7.538 1.00 67.50 185 ARG A C 1
ATOM 1503 O O . ARG A 1 185 ? 12.565 -2.198 7.307 1.00 67.50 185 ARG A O 1
ATOM 1510 N N . SER A 1 186 ? 10.353 -2.293 6.913 1.00 62.41 186 SER A N 1
ATOM 1511 C CA . SER A 1 186 ? 10.403 -3.298 5.836 1.00 62.41 186 SER A CA 1
ATOM 1512 C C . SER A 1 186 ? 11.172 -2.813 4.602 1.00 62.41 186 SER A C 1
ATOM 1514 O O . SER A 1 186 ? 11.665 -3.624 3.820 1.00 62.41 186 SER A O 1
ATOM 1516 N N . PHE A 1 187 ? 11.306 -1.499 4.411 1.00 56.41 187 PHE A N 1
ATOM 1517 C CA . PHE A 1 187 ? 12.137 -0.894 3.364 1.00 56.41 187 PHE A CA 1
ATOM 1518 C C . PHE A 1 187 ? 13.526 -0.447 3.841 1.00 56.41 187 PHE A C 1
ATOM 1520 O O . PHE A 1 187 ? 14.340 -0.012 3.018 1.00 56.41 187 PHE A O 1
ATOM 1527 N N . GLY A 1 188 ? 13.825 -0.593 5.135 1.00 54.72 188 GLY A N 1
ATOM 1528 C CA . GLY A 1 188 ? 15.134 -0.313 5.714 1.00 54.72 188 GLY A CA 1
ATOM 1529 C C . GLY A 1 188 ? 16.247 -1.121 5.043 1.00 54.72 188 GLY A C 1
ATOM 1530 O O . GLY A 1 188 ? 16.045 -2.265 4.629 1.00 54.72 188 GLY A O 1
ATOM 1531 N N . ARG A 1 189 ? 17.438 -0.514 4.942 1.00 49.38 189 ARG A N 1
ATOM 1532 C CA . ARG A 1 189 ? 18.623 -1.114 4.298 1.00 49.38 189 ARG A CA 1
ATOM 1533 C C . ARG A 1 189 ? 19.000 -2.472 4.899 1.00 49.38 189 ARG A C 1
ATOM 1535 O O . ARG A 1 189 ? 19.457 -3.331 4.161 1.00 49.38 189 ARG A O 1
ATOM 1542 N N . ASP A 1 190 ? 18.709 -2.672 6.183 1.00 44.38 190 ASP A N 1
ATOM 1543 C CA . ASP A 1 190 ? 19.068 -3.881 6.932 1.00 44.38 190 ASP A CA 1
ATOM 1544 C C . ASP A 1 190 ? 18.059 -5.034 6.785 1.00 44.38 190 ASP A C 1
ATOM 1546 O O . ASP A 1 190 ? 18.396 -6.180 7.069 1.00 44.38 190 ASP A O 1
ATOM 1550 N N . LYS A 1 191 ? 16.812 -4.755 6.365 1.00 47.97 191 LYS A N 1
ATOM 1551 C CA . LYS A 1 191 ? 15.740 -5.767 6.244 1.00 47.97 191 LYS A CA 1
ATOM 1552 C C . LYS A 1 191 ? 15.440 -6.184 4.807 1.00 47.97 191 LYS A C 1
ATOM 1554 O O . LYS A 1 191 ? 14.832 -7.232 4.600 1.00 47.97 191 LYS A O 1
ATOM 1559 N N . CYS A 1 192 ? 15.817 -5.380 3.814 1.00 47.84 192 CYS A N 1
ATOM 1560 C CA . CYS A 1 192 ? 15.521 -5.668 2.415 1.00 47.84 192 CYS A CA 1
ATOM 1561 C C . CYS A 1 192 ? 16.773 -5.699 1.551 1.00 47.84 192 CYS A C 1
ATOM 1563 O O . CYS A 1 192 ? 17.191 -4.672 1.020 1.00 47.84 192 CYS A O 1
ATOM 1565 N N . GLY A 1 193 ? 17.306 -6.910 1.393 1.00 47.34 193 GLY A N 1
ATOM 1566 C CA . GLY A 1 193 ? 18.450 -7.237 0.550 1.00 47.34 193 GLY A CA 1
ATOM 1567 C C . GLY A 1 193 ? 19.717 -7.494 1.364 1.00 47.34 193 GLY A C 1
ATOM 1568 O O . GLY A 1 193 ? 20.223 -6.596 2.033 1.00 47.34 193 GLY A O 1
ATOM 1569 N N . TYR A 1 194 ? 20.263 -8.703 1.280 1.00 40.34 194 TYR A N 1
ATOM 1570 C CA . TYR A 1 194 ? 21.600 -9.038 1.752 1.00 40.34 194 TYR A CA 1
ATOM 1571 C C . TYR A 1 194 ? 22.637 -8.176 1.011 1.00 40.34 194 TYR A C 1
ATOM 1573 O O . TYR A 1 194 ? 22.737 -8.243 -0.214 1.00 40.34 194 TYR A O 1
ATOM 1581 N N . ARG A 1 195 ? 23.413 -7.372 1.757 1.00 41.91 195 ARG A N 1
ATOM 1582 C CA . ARG A 1 195 ? 24.483 -6.488 1.241 1.00 41.91 195 ARG A CA 1
ATOM 1583 C C . ARG A 1 195 ? 24.008 -5.469 0.189 1.00 41.91 195 ARG A C 1
ATOM 1585 O O . ARG A 1 195 ? 24.702 -5.201 -0.792 1.00 41.91 195 ARG A O 1
ATOM 1592 N N . ARG A 1 196 ? 22.812 -4.889 0.369 1.00 47.12 196 ARG A N 1
ATOM 1593 C CA . ARG A 1 196 ? 22.239 -3.878 -0.550 1.00 47.12 196 ARG A CA 1
ATOM 1594 C C . ARG A 1 196 ? 23.138 -2.649 -0.737 1.00 47.12 196 ARG A C 1
ATOM 1596 O O . ARG A 1 196 ? 23.113 -2.014 -1.785 1.00 47.12 196 ARG A O 1
ATOM 1603 N N . ASP A 1 197 ? 23.900 -2.297 0.284 1.00 45.72 197 ASP A N 1
ATOM 1604 C CA . ASP A 1 197 ? 24.899 -1.231 0.293 1.00 45.72 197 ASP A CA 1
ATOM 1605 C C . ASP A 1 197 ? 26.117 -1.518 -0.602 1.00 45.72 197 ASP A C 1
ATOM 1607 O O . ASP A 1 197 ? 26.751 -0.580 -1.083 1.00 45.72 197 ASP A O 1
ATOM 1611 N N . GLU A 1 198 ? 26.402 -2.790 -0.884 1.00 42.50 198 GLU A N 1
ATOM 1612 C CA . GLU A 1 198 ? 27.563 -3.238 -1.666 1.00 42.50 198 GLU A CA 1
ATOM 1613 C C . GLU A 1 198 ? 27.179 -3.824 -3.039 1.00 42.50 198 GLU A C 1
ATOM 1615 O O . GLU A 1 198 ? 28.046 -4.157 -3.851 1.00 42.50 198 GLU A O 1
ATOM 1620 N N . MET A 1 199 ? 25.881 -3.921 -3.342 1.00 44.59 199 MET A N 1
ATOM 1621 C CA . MET A 1 199 ? 25.372 -4.353 -4.644 1.00 44.59 199 MET A CA 1
ATOM 1622 C C . MET A 1 199 ? 25.238 -3.171 -5.614 1.00 44.59 199 MET A C 1
ATOM 1624 O O . MET A 1 199 ? 24.582 -2.168 -5.343 1.00 44.59 199 MET A O 1
ATOM 1628 N N . SER A 1 200 ? 25.834 -3.298 -6.801 1.00 44.78 200 SER A N 1
ATOM 1629 C CA . SER A 1 200 ? 25.746 -2.303 -7.878 1.00 44.78 200 SER A CA 1
ATOM 1630 C C . SER A 1 200 ? 24.366 -2.318 -8.556 1.00 44.78 200 SER A C 1
ATOM 1632 O O . SER A 1 200 ? 24.234 -2.849 -9.650 1.00 44.78 200 SER A O 1
ATOM 1634 N N . ASN A 1 201 ? 23.343 -1.756 -7.897 1.00 52.03 201 ASN A N 1
ATOM 1635 C CA . ASN A 1 201 ? 21.974 -1.460 -8.375 1.00 52.03 201 ASN A CA 1
ATOM 1636 C C . ASN A 1 201 ? 21.581 -2.124 -9.716 1.00 52.03 201 ASN A C 1
ATOM 1638 O O . ASN A 1 201 ? 21.575 -1.461 -10.758 1.00 52.03 201 ASN A O 1
ATOM 1642 N N . ARG A 1 202 ? 21.248 -3.422 -9.726 1.00 51.53 202 ARG A N 1
ATOM 1643 C CA . ARG A 1 202 ? 20.883 -4.170 -10.950 1.00 51.53 202 ARG A CA 1
ATOM 1644 C C . ARG A 1 202 ? 19.369 -4.213 -11.190 1.00 51.53 202 ARG A C 1
ATOM 1646 O O . ARG A 1 202 ? 18.856 -5.172 -11.768 1.00 51.53 202 ARG A O 1
ATOM 1653 N N . GLY A 1 203 ? 18.643 -3.159 -10.808 1.00 57.03 203 GLY A N 1
ATOM 1654 C CA . GLY A 1 203 ? 17.248 -2.932 -11.204 1.00 57.03 203 GLY A CA 1
ATOM 1655 C C . GLY A 1 203 ? 16.326 -4.109 -10.864 1.00 57.03 203 GLY A C 1
ATOM 1656 O O . GLY A 1 203 ? 16.092 -4.395 -9.695 1.00 57.03 203 GLY A O 1
ATOM 1657 N N . ALA A 1 204 ? 15.799 -4.796 -11.886 1.00 53.75 204 ALA A N 1
ATOM 1658 C CA . ALA A 1 204 ? 14.884 -5.930 -11.717 1.00 53.75 204 ALA A CA 1
ATOM 1659 C C . ALA A 1 204 ? 15.482 -7.075 -10.877 1.00 53.75 204 ALA A C 1
ATOM 1661 O O . ALA A 1 204 ? 14.763 -7.684 -10.089 1.00 53.75 204 ALA A O 1
ATOM 1662 N N . VAL A 1 205 ? 16.792 -7.324 -10.999 1.00 55.94 205 VAL A N 1
ATOM 1663 C CA . VAL A 1 205 ? 17.523 -8.369 -10.260 1.00 55.94 205 VAL A CA 1
ATOM 1664 C C . VAL A 1 205 ? 17.454 -8.139 -8.745 1.00 55.94 205 VAL A C 1
ATOM 1666 O O . VAL A 1 205 ? 17.229 -9.083 -7.989 1.00 55.94 205 VAL A O 1
ATOM 1669 N N . ASP A 1 206 ? 17.536 -6.884 -8.302 1.00 55.06 206 ASP A N 1
ATOM 1670 C CA . ASP A 1 206 ? 17.496 -6.522 -6.879 1.00 55.06 206 ASP A CA 1
ATOM 1671 C C . ASP A 1 206 ? 16.133 -6.842 -6.247 1.00 55.06 206 ASP A C 1
ATOM 1673 O O . ASP A 1 206 ? 16.047 -7.174 -5.065 1.00 55.06 206 ASP A O 1
ATOM 1677 N N . LEU A 1 207 ? 15.053 -6.783 -7.030 1.00 54.22 207 LEU A N 1
ATOM 1678 C CA . LEU A 1 207 ? 13.702 -7.091 -6.560 1.00 54.22 207 LEU A CA 1
ATOM 1679 C C . LEU A 1 207 ? 13.517 -8.606 -6.344 1.00 54.22 207 LEU A C 1
ATOM 1681 O O . LEU A 1 207 ? 12.862 -9.010 -5.381 1.0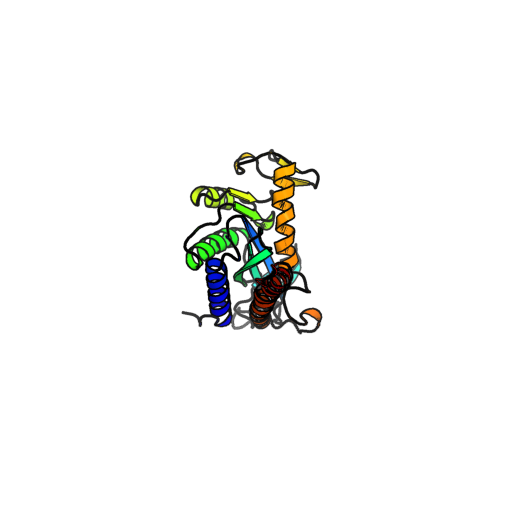0 54.22 207 LEU A O 1
ATOM 1685 N N . TYR A 1 208 ? 14.182 -9.437 -7.157 1.00 54.31 208 TYR A N 1
ATOM 1686 C CA . TYR A 1 208 ? 14.259 -10.886 -6.936 1.00 54.31 208 TYR A CA 1
ATOM 1687 C C . TYR A 1 208 ? 15.043 -11.222 -5.663 1.00 54.31 208 TYR A C 1
ATOM 1689 O O . TYR A 1 208 ? 14.548 -11.986 -4.833 1.00 54.31 208 TYR A O 1
ATOM 1697 N N . PHE A 1 209 ? 16.206 -10.598 -5.447 1.00 48.72 209 PHE A N 1
ATOM 1698 C CA . PHE A 1 209 ? 16.968 -10.768 -4.203 1.00 48.72 209 PHE A CA 1
ATOM 1699 C C . PHE A 1 209 ? 16.183 -10.285 -2.979 1.00 48.72 209 PHE A C 1
ATOM 1701 O O . PHE A 1 209 ? 16.124 -10.983 -1.974 1.00 48.72 209 PHE A O 1
ATOM 1708 N N . THR A 1 210 ? 15.461 -9.168 -3.103 1.00 52.19 210 THR A N 1
ATOM 1709 C CA . THR A 1 210 ? 14.571 -8.662 -2.049 1.00 52.19 210 THR A CA 1
ATOM 1710 C C . THR A 1 210 ? 13.499 -9.690 -1.674 1.00 52.19 210 THR A C 1
ATOM 1712 O O . THR A 1 210 ? 13.258 -9.914 -0.492 1.00 52.19 210 THR A O 1
ATOM 1715 N N . SER A 1 211 ? 12.870 -10.352 -2.651 1.00 48.69 211 SER A N 1
ATOM 1716 C CA . SER A 1 211 ? 11.880 -11.405 -2.375 1.00 48.69 211 SER A CA 1
ATOM 1717 C C . SER A 1 211 ? 12.494 -12.665 -1.743 1.00 48.69 211 SER A C 1
ATOM 1719 O O . SER A 1 211 ? 11.901 -13.246 -0.836 1.00 48.69 211 SER A O 1
ATOM 1721 N N . ALA A 1 212 ? 13.707 -13.052 -2.152 1.00 45.75 212 ALA A N 1
ATOM 1722 C CA . ALA A 1 212 ? 14.437 -14.180 -1.573 1.00 45.75 212 ALA A CA 1
ATOM 1723 C C . ALA A 1 212 ? 14.902 -13.905 -0.129 1.00 45.75 212 ALA A C 1
ATOM 1725 O O . ALA A 1 212 ? 14.825 -14.787 0.726 1.00 45.75 212 ALA A O 1
ATOM 1726 N N . ASP A 1 213 ? 15.317 -12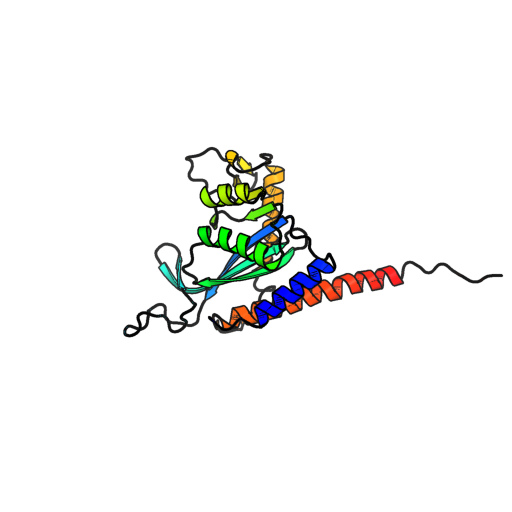.675 0.174 1.00 47.44 213 ASP A N 1
ATOM 1727 C CA . ASP A 1 213 ? 15.698 -12.263 1.526 1.00 47.44 213 ASP A CA 1
ATOM 1728 C C . ASP A 1 213 ? 14.499 -12.045 2.436 1.00 47.44 213 ASP A C 1
ATOM 1730 O O . ASP A 1 213 ? 14.565 -12.375 3.618 1.00 47.44 213 ASP A O 1
ATOM 1734 N N . ILE A 1 214 ? 13.372 -11.572 1.900 1.00 52.38 214 ILE A N 1
ATOM 1735 C CA . ILE A 1 214 ? 12.114 -11.591 2.643 1.00 52.38 214 ILE A CA 1
ATOM 1736 C C . ILE A 1 214 ? 11.767 -13.035 2.993 1.00 52.38 214 ILE A C 1
ATOM 1738 O O . ILE A 1 214 ? 11.479 -13.281 4.153 1.00 52.38 214 ILE A O 1
ATOM 1742 N N . ASN A 1 215 ? 11.907 -14.004 2.081 1.00 51.16 215 ASN A N 1
ATOM 1743 C CA . ASN A 1 215 ? 11.716 -15.421 2.413 1.00 51.16 215 ASN A CA 1
ATOM 1744 C C . ASN A 1 215 ? 12.697 -15.912 3.494 1.00 51.16 215 ASN A C 1
ATOM 1746 O O . ASN A 1 215 ? 12.292 -16.659 4.380 1.00 51.16 215 ASN A O 1
ATOM 1750 N N . SER A 1 216 ? 13.962 -15.477 3.489 1.00 48.38 216 SER A N 1
ATOM 1751 C CA . SER A 1 216 ? 14.941 -15.864 4.518 1.00 48.38 216 SER A CA 1
ATOM 1752 C C . SER A 1 216 ? 14.661 -15.216 5.883 1.00 48.38 216 SER A C 1
ATOM 1754 O O . SER A 1 216 ? 14.800 -15.867 6.919 1.00 48.38 216 SER A O 1
ATOM 1756 N N . HIS A 1 217 ? 14.201 -13.963 5.916 1.00 51.91 217 HIS A N 1
ATOM 1757 C CA . HIS A 1 217 ? 13.768 -13.282 7.137 1.00 51.91 217 HIS A CA 1
ATOM 1758 C C . HIS A 1 217 ? 12.447 -13.820 7.662 1.00 51.91 217 HIS A C 1
ATOM 1760 O O . HIS A 1 217 ? 12.287 -13.971 8.870 1.00 51.91 217 HIS A O 1
ATOM 1766 N N . PHE A 1 218 ? 11.538 -14.138 6.752 1.00 50.84 218 PHE A N 1
ATOM 1767 C CA . PHE A 1 218 ? 10.296 -14.827 7.019 1.00 50.84 218 PHE A CA 1
ATOM 1768 C C . PHE A 1 218 ? 10.598 -16.179 7.671 1.00 50.84 218 PHE A C 1
ATOM 1770 O O . PHE A 1 218 ? 10.134 -16.439 8.771 1.00 50.84 218 PHE A O 1
ATOM 1777 N N . LEU A 1 219 ? 11.503 -16.976 7.094 1.00 49.22 219 LEU A N 1
ATOM 1778 C CA . LEU A 1 219 ? 12.009 -18.206 7.706 1.00 49.22 219 LEU A CA 1
ATOM 1779 C C . LEU A 1 219 ? 12.697 -17.946 9.053 1.00 49.22 219 LEU A C 1
ATOM 1781 O O . LEU A 1 219 ? 12.477 -18.704 9.982 1.00 49.22 219 LEU A O 1
ATOM 1785 N N . LYS A 1 220 ? 13.473 -16.871 9.234 1.00 49.66 220 LYS A N 1
ATOM 1786 C CA . LYS A 1 220 ? 14.051 -16.536 10.551 1.00 49.66 220 LYS A CA 1
ATOM 1787 C C . LYS A 1 220 ? 12.974 -16.202 11.586 1.00 49.66 220 LYS A C 1
ATOM 1789 O O . LYS A 1 220 ? 13.053 -16.690 12.704 1.00 49.66 220 LYS A O 1
ATOM 1794 N N . GLN A 1 221 ? 11.960 -15.416 11.241 1.00 48.12 221 GLN A N 1
ATOM 1795 C CA . GLN A 1 221 ? 10.871 -15.078 12.162 1.00 48.12 221 GLN A CA 1
ATOM 1796 C C . GLN A 1 221 ? 9.952 -16.279 12.424 1.00 48.12 221 GLN A C 1
ATOM 1798 O O . GLN A 1 221 ? 9.478 -16.446 13.539 1.00 48.12 221 GLN A O 1
ATOM 1803 N N . VAL A 1 222 ? 9.755 -17.157 11.441 1.00 47.19 222 VAL A N 1
ATOM 1804 C CA . VAL A 1 222 ? 8.871 -18.329 11.534 1.00 47.19 222 VAL A CA 1
ATOM 1805 C C . VAL A 1 222 ? 9.566 -19.581 12.062 1.00 47.19 222 VAL A C 1
ATOM 1807 O O . VAL A 1 222 ? 8.892 -20.440 12.606 1.00 47.19 222 VAL A O 1
ATOM 1810 N N . ILE A 1 223 ? 10.888 -19.706 11.964 1.00 45.38 223 ILE A N 1
ATOM 1811 C CA . ILE A 1 223 ? 11.644 -20.836 12.527 1.00 45.38 223 ILE A CA 1
ATOM 1812 C C . ILE A 1 223 ? 12.203 -20.462 13.902 1.00 45.38 223 ILE A C 1
ATOM 1814 O O . ILE A 1 223 ? 12.074 -21.247 14.833 1.00 45.38 223 ILE A O 1
ATOM 1818 N N . VAL A 1 224 ? 12.768 -19.263 14.090 1.00 38.66 224 VAL A N 1
ATOM 1819 C CA . VAL A 1 224 ? 13.485 -18.923 15.336 1.00 38.66 224 VAL A CA 1
ATOM 1820 C C . VAL A 1 224 ? 12.542 -18.513 16.474 1.00 38.66 224 VAL A C 1
ATOM 1822 O O . VAL A 1 224 ? 12.812 -18.865 17.620 1.00 38.66 224 VAL A O 1
ATOM 1825 N N . LEU A 1 225 ? 11.420 -17.831 16.202 1.00 36.03 225 LEU A N 1
ATOM 1826 C CA . LEU A 1 225 ? 10.473 -17.446 17.265 1.00 36.03 225 LEU A CA 1
ATOM 1827 C C . LEU A 1 225 ? 9.650 -18.618 17.830 1.00 36.03 225 LEU A C 1
ATOM 1829 O O . LEU A 1 225 ? 9.454 -18.639 19.044 1.00 36.03 225 LEU A O 1
ATOM 1833 N N . PRO A 1 226 ? 9.203 -19.625 17.053 1.00 36.44 226 PRO A N 1
ATOM 1834 C CA . PRO A 1 226 ? 8.596 -20.801 17.662 1.00 36.44 226 PRO A CA 1
ATOM 1835 C C . PRO A 1 226 ? 9.624 -21.773 18.242 1.00 36.44 226 PRO A C 1
ATOM 1837 O O . PRO A 1 226 ? 9.266 -22.454 19.192 1.00 36.44 226 PRO A O 1
ATOM 1840 N N . LEU A 1 227 ? 10.887 -21.820 17.782 1.00 29.78 227 LEU A N 1
ATOM 1841 C CA . LEU A 1 227 ? 11.921 -22.627 18.455 1.00 29.78 227 LEU A CA 1
ATOM 1842 C C . LEU A 1 227 ? 12.326 -22.051 19.815 1.00 29.78 227 LEU A C 1
ATOM 1844 O O . LEU A 1 227 ? 12.553 -22.828 20.738 1.00 29.78 227 LEU A O 1
ATOM 1848 N N . SER A 1 228 ? 12.363 -20.725 19.989 1.00 30.88 228 SER A N 1
ATOM 1849 C CA . SER A 1 228 ? 12.609 -20.132 21.310 1.00 30.88 228 SER A CA 1
ATOM 1850 C C . SER A 1 228 ? 11.427 -20.332 22.265 1.00 30.88 228 SER A C 1
ATOM 1852 O O . SER A 1 228 ? 11.648 -20.588 23.445 1.00 30.88 228 SER A O 1
ATOM 1854 N N . LEU A 1 229 ? 10.185 -20.324 21.765 1.00 32.94 229 LEU A N 1
ATOM 1855 C CA . LEU A 1 229 ? 8.980 -20.662 22.538 1.00 32.94 229 LEU A CA 1
ATOM 1856 C C . LEU A 1 229 ? 8.828 -22.168 22.818 1.00 32.94 229 LEU A C 1
ATOM 1858 O O . LEU A 1 229 ? 8.305 -22.528 23.872 1.00 32.94 229 LEU A O 1
ATOM 1862 N N . TYR A 1 230 ? 9.308 -23.048 21.932 1.00 32.72 230 TYR A N 1
ATOM 1863 C CA . TYR A 1 230 ? 9.379 -24.491 22.190 1.00 32.72 230 TYR A CA 1
ATOM 1864 C C . TYR A 1 230 ? 10.482 -24.819 23.202 1.00 32.72 230 TYR A C 1
ATOM 1866 O O . TYR A 1 230 ? 10.241 -25.578 24.133 1.00 32.72 230 TYR A O 1
ATOM 1874 N N . LEU A 1 231 ? 11.664 -24.204 23.094 1.00 32.62 231 LEU A N 1
ATOM 1875 C CA . LEU A 1 231 ? 12.757 -24.412 24.051 1.00 32.62 231 LEU A CA 1
ATOM 1876 C C . LEU A 1 231 ? 12.455 -23.810 25.435 1.00 32.62 231 LEU A C 1
ATOM 1878 O O . LEU A 1 231 ? 12.856 -24.396 26.435 1.00 32.62 231 LEU A O 1
ATOM 1882 N N . PHE A 1 232 ? 11.688 -22.714 25.523 1.00 31.47 232 PHE A N 1
ATOM 1883 C CA . PHE A 1 232 ? 11.219 -22.191 26.816 1.00 31.47 232 PHE A CA 1
ATOM 1884 C C . PHE A 1 232 ? 10.070 -23.006 27.430 1.00 31.47 232 PHE A C 1
ATOM 1886 O O . PHE A 1 232 ? 10.019 -23.136 28.651 1.00 31.47 232 PHE A O 1
ATOM 1893 N N . ASN A 1 233 ? 9.177 -23.608 26.633 1.00 31.30 233 ASN A N 1
ATOM 1894 C CA . ASN A 1 233 ? 8.114 -24.473 27.173 1.00 31.30 233 ASN A CA 1
ATOM 1895 C C . ASN A 1 233 ? 8.593 -25.883 27.550 1.00 31.30 233 ASN A C 1
ATOM 1897 O O . ASN A 1 233 ? 7.971 -26.529 28.390 1.00 31.30 233 ASN A O 1
ATOM 1901 N N . VAL A 1 234 ? 9.719 -26.353 27.006 1.00 33.25 234 VAL A N 1
ATOM 1902 C CA . VAL A 1 234 ? 10.317 -27.649 27.384 1.00 33.25 234 VAL A CA 1
ATOM 1903 C C . VAL A 1 234 ? 11.110 -27.563 28.705 1.00 33.25 234 VAL A C 1
ATOM 1905 O O . VAL A 1 234 ? 11.552 -28.583 29.224 1.00 33.25 234 VAL A O 1
ATOM 1908 N N . HIS A 1 235 ? 11.264 -26.380 29.315 1.00 31.89 235 HIS A N 1
ATOM 1909 C CA . HIS A 1 235 ? 11.960 -26.216 30.607 1.00 31.89 235 HIS A CA 1
ATOM 1910 C C . HIS A 1 235 ? 11.077 -25.769 31.784 1.00 31.89 235 HIS A C 1
ATOM 1912 O O . HIS A 1 235 ? 11.599 -25.569 32.877 1.00 31.89 235 HIS A O 1
ATOM 1918 N N . VAL A 1 236 ? 9.750 -25.670 31.615 1.00 37.66 236 VAL A N 1
ATOM 1919 C CA . VAL A 1 236 ? 8.834 -25.274 32.714 1.00 37.66 236 VAL A CA 1
ATOM 1920 C C . VAL A 1 236 ? 7.817 -26.362 33.097 1.00 37.66 236 VAL A C 1
ATOM 1922 O O . VAL A 1 236 ? 7.132 -26.242 34.108 1.00 37.66 236 VAL A O 1
ATOM 1925 N N . HIS A 1 237 ? 7.781 -27.500 32.400 1.00 31.59 237 HIS A N 1
ATOM 1926 C CA . HIS A 1 237 ? 6.953 -28.641 32.803 1.00 31.59 237 HIS A CA 1
ATOM 1927 C C . HIS A 1 237 ? 7.779 -29.905 33.026 1.00 31.59 237 HIS A C 1
ATOM 1929 O O . HIS A 1 237 ? 7.735 -30.850 32.246 1.00 31.59 237 HIS A O 1
ATOM 1935 N N . HIS A 1 238 ? 8.478 -29.931 34.160 1.00 26.06 238 HIS A N 1
ATOM 1936 C CA . HIS A 1 238 ? 8.834 -31.177 34.827 1.00 26.06 238 HIS A CA 1
ATOM 1937 C C . HIS A 1 238 ? 7.938 -31.326 36.069 1.00 26.06 238 HIS A C 1
ATOM 1939 O O . HIS A 1 238 ? 8.300 -30.853 37.147 1.00 26.06 238 HIS A O 1
ATOM 1945 N N . PRO A 1 239 ? 6.748 -31.946 35.971 1.00 30.36 239 PRO A N 1
ATOM 1946 C CA . PRO A 1 239 ? 6.162 -32.567 37.137 1.00 30.36 239 PRO A CA 1
ATOM 1947 C C . PRO A 1 239 ? 6.950 -33.851 37.402 1.00 30.36 239 PRO A C 1
ATOM 1949 O O . PRO A 1 239 ? 7.128 -34.702 36.530 1.00 30.36 239 PRO A O 1
ATOM 1952 N N . LEU A 1 240 ? 7.477 -33.937 38.617 1.00 29.55 240 LEU A N 1
ATOM 1953 C CA . LEU A 1 240 ? 7.905 -35.175 39.245 1.00 29.55 240 LEU A CA 1
ATOM 1954 C C . LEU A 1 240 ? 6.839 -36.256 39.032 1.00 29.55 240 LEU A C 1
ATOM 1956 O O . LEU A 1 240 ? 5.684 -36.086 39.417 1.00 29.55 240 LEU A O 1
ATOM 1960 N N . LEU A 1 241 ? 7.253 -37.377 38.455 1.00 29.16 241 LEU A N 1
ATOM 1961 C CA . LEU A 1 241 ? 6.545 -38.644 38.541 1.00 29.16 241 LEU A CA 1
ATOM 1962 C C . LEU A 1 241 ? 7.564 -39.678 39.008 1.00 29.16 241 LEU A C 1
ATOM 1964 O O . LEU A 1 241 ? 8.276 -40.266 38.203 1.00 29.16 241 LEU A O 1
ATOM 1968 N N . LEU A 1 242 ? 7.635 -39.867 40.322 1.00 27.50 242 LEU A N 1
ATOM 1969 C CA . LEU A 1 242 ? 8.031 -41.136 40.914 1.00 27.50 242 LEU A CA 1
ATOM 1970 C C . LEU A 1 242 ? 7.009 -41.459 42.006 1.00 27.50 242 LEU A C 1
ATOM 1972 O O . LEU A 1 242 ? 6.878 -40.766 43.009 1.00 27.50 242 LEU A O 1
ATOM 1976 N N . THR A 1 243 ? 6.206 -42.465 41.687 1.00 33.88 243 THR A N 1
ATOM 1977 C CA . THR A 1 243 ? 5.350 -43.261 42.564 1.00 33.88 243 THR A CA 1
ATOM 1978 C C . THR A 1 243 ? 6.183 -44.039 43.588 1.00 33.88 243 THR A C 1
ATOM 1980 O O . THR A 1 243 ? 7.170 -44.649 43.179 1.00 33.88 243 THR A O 1
ATOM 1983 N N . PHE A 1 244 ? 5.671 -44.112 44.827 1.00 33.03 244 PHE A N 1
ATOM 1984 C CA . PHE A 1 244 ? 6.212 -44.779 46.029 1.00 33.03 244 PHE A CA 1
ATOM 1985 C C . PHE A 1 244 ? 7.430 -44.123 46.688 1.00 33.03 244 PHE A C 1
ATOM 1987 O O . PHE A 1 244 ? 8.459 -43.915 46.014 1.00 33.03 244 PHE A O 1
#

pLDDT: mean 76.36, std 21.01, range [26.06, 97.88]

InterPro domains:
  IPR002559 Transposase IS4-like domain [PF01609] (77-200)

Foldseek 3Di:
DDDDDVLQVVLLVLLQVCVVVVLAPLQEKEKDKDWQAAPWAQDADPVPSAIPPNQAAFADDDPDTPHTTKIWMWMARLVNLATNHIDIHYNPDQVQVVLLVVQVVVCVSHVAGHQEYEYEQSNDDPVNLVSCVVRNYQYLYFHDPPVPDDWQAAPVGTTGDPVRHPDSDRVVSVVSNVSNVSVVVCVDPVQFADPPVPDPRNHPVSSSRRSVSSVVVSCCCVVVVVVVVVVVVVPPDDDDDDDD

Solvent-accessible surface area (backbone atoms only — not comparable to full-atom values): 13857 Å² total; per-residue (Å²): 136,79,83,78,59,70,61,58,54,53,46,47,53,51,42,51,52,36,39,76,72,60,71,49,82,49,43,44,29,26,55,48,74,46,77,40,51,32,82,45,66,75,60,52,42,87,89,77,70,39,42,91,52,73,68,41,18,61,29,67,59,92,94,40,82,76,36,24,11,29,26,44,34,40,31,26,24,52,84,70,66,40,78,61,44,78,49,79,43,34,30,57,60,63,54,51,68,46,55,56,51,55,50,52,51,46,24,74,75,70,76,52,72,42,51,26,38,31,36,55,49,76,45,54,46,70,70,51,49,55,50,29,53,78,67,66,25,52,46,50,47,25,39,75,87,78,86,81,69,82,60,47,61,22,98,88,69,52,31,30,50,59,92,67,42,96,67,83,51,41,70,59,50,44,52,53,55,57,42,37,53,47,51,57,48,57,66,30,69,89,57,42,26,86,61,51,92,80,50,82,50,58,29,72,58,51,55,54,47,27,47,53,34,43,51,53,50,48,46,47,58,64,50,49,55,53,47,53,53,48,59,55,55,71,71,74,71,79,77,88,83,78,85,130

Secondary structure (DSSP, 8-state):
-----HHHHHHHHHHHHHHHTTS---SEEEEEEEEEE-SS-SSPPTTTSS-SSTT-EEEEETTEEEEEEEEEEEEEETTTTEEEEEEEEETT--HHHHHHHHHHHHHHHHSS--SEEEE-GGG--HHHHHHHHHTT-EEEEPPP--SSS--EE-TT--EE-TTT-S---HHHHHHHHHHTHHHHHHTSTTTSSTTTTTS---THHHHHHHHHHHHHHHHHHHHHHHHHHHHHHTTT--------